Protein AF-A0A7G5Z7I2-F1 (afdb_monomer_lite)

pLDDT: mean 95.42, std 4.01, range [66.44, 98.88]

Structure (mmCIF, N/CA/C/O backbone):
data_AF-A0A7G5Z7I2-F1
#
_entry.id   AF-A0A7G5Z7I2-F1
#
loop_
_atom_site.group_PDB
_atom_site.id
_atom_site.type_symbol
_atom_site.label_atom_id
_atom_site.label_alt_id
_atom_site.label_comp_id
_atom_site.label_asym_id
_atom_site.label_entity_id
_atom_site.label_seq_id
_atom_site.pdbx_PDB_ins_code
_atom_site.Cartn_x
_atom_site.Cartn_y
_atom_site.Cartn_z
_atom_site.occupancy
_atom_site.B_iso_or_equiv
_atom_site.auth_seq_id
_atom_site.auth_comp_id
_atom_site.auth_asym_id
_atom_site.auth_atom_id
_atom_site.pdbx_PDB_model_num
ATOM 1 N N . MET A 1 1 ? 4.433 -14.466 -15.709 1.00 91.69 1 MET A N 1
ATOM 2 C CA . MET A 1 1 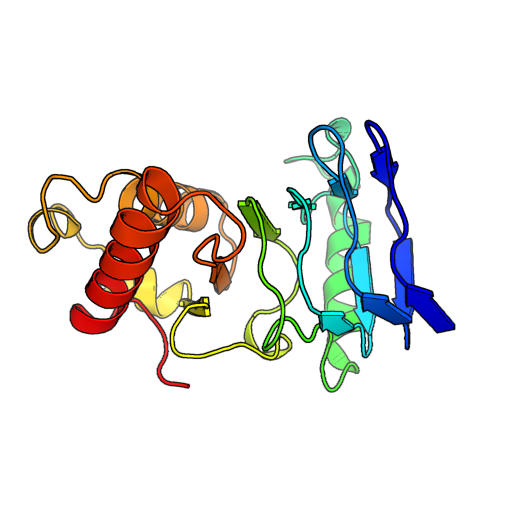? 5.288 -15.286 -14.808 1.00 91.69 1 MET A CA 1
ATOM 3 C C . MET A 1 1 ? 4.539 -15.546 -13.509 1.00 91.69 1 MET A C 1
ATOM 5 O O . MET A 1 1 ? 3.801 -14.667 -13.081 1.00 91.69 1 MET A O 1
ATOM 9 N N . GLU A 1 2 ? 4.712 -16.711 -12.884 1.00 96.25 2 GLU A N 1
ATOM 10 C CA . GLU A 1 2 ? 4.029 -17.058 -11.630 1.00 96.25 2 GLU A CA 1
ATOM 11 C C . GLU A 1 2 ? 5.022 -17.563 -10.577 1.00 96.25 2 GLU A C 1
ATOM 13 O O . GLU A 1 2 ? 5.891 -18.380 -10.879 1.00 96.25 2 GLU A O 1
ATOM 18 N N . LEU A 1 3 ? 4.899 -17.044 -9.355 1.00 96.38 3 LEU A N 1
ATOM 19 C CA . LEU A 1 3 ? 5.701 -17.393 -8.185 1.00 96.38 3 LEU A CA 1
ATOM 20 C C . LEU A 1 3 ? 4.755 -17.819 -7.057 1.00 96.38 3 LEU A C 1
ATOM 22 O O . LEU A 1 3 ? 3.866 -17.058 -6.676 1.00 96.38 3 LEU A O 1
ATOM 26 N N . VAL A 1 4 ? 4.938 -19.025 -6.521 1.00 97.44 4 VAL A N 1
ATOM 27 C CA . VAL A 1 4 ? 4.035 -19.615 -5.520 1.00 97.44 4 VAL A CA 1
ATOM 28 C C . VAL A 1 4 ? 4.846 -20.146 -4.348 1.00 97.44 4 VAL A C 1
ATOM 30 O O . VAL A 1 4 ? 5.872 -20.793 -4.548 1.00 97.44 4 VAL A O 1
ATOM 33 N N . ASP A 1 5 ? 4.390 -19.844 -3.131 1.00 97.38 5 ASP A N 1
ATOM 34 C CA . ASP A 1 5 ? 4.978 -20.307 -1.865 1.00 97.38 5 ASP A CA 1
ATOM 35 C C . ASP A 1 5 ? 6.477 -19.977 -1.722 1.00 97.38 5 ASP A C 1
ATOM 37 O O . ASP A 1 5 ? 7.237 -20.667 -1.035 1.00 97.38 5 ASP A O 1
ATOM 41 N N . CYS A 1 6 ? 6.914 -18.891 -2.364 1.00 95.31 6 CYS A N 1
ATOM 42 C CA . CYS A 1 6 ? 8.282 -18.404 -2.271 1.00 95.31 6 CYS A CA 1
ATOM 43 C C . CYS A 1 6 ? 8.555 -17.754 -0.908 1.00 95.31 6 CYS A C 1
ATOM 45 O O . CYS A 1 6 ? 7.657 -17.230 -0.244 1.00 95.31 6 CYS A O 1
ATOM 47 N N . ALA A 1 7 ? 9.828 -17.738 -0.519 1.00 94.44 7 ALA A N 1
ATOM 48 C CA . ALA A 1 7 ? 10.308 -17.030 0.658 1.00 94.44 7 ALA A CA 1
ATOM 49 C C . ALA A 1 7 ? 11.435 -16.070 0.276 1.00 94.44 7 ALA A C 1
ATOM 51 O O . ALA A 1 7 ? 12.275 -16.391 -0.564 1.00 94.44 7 ALA A O 1
ATOM 52 N N . ILE A 1 8 ? 11.451 -14.906 0.916 1.00 91.50 8 ILE A N 1
ATOM 53 C CA . ILE A 1 8 ? 12.495 -13.892 0.773 1.00 91.50 8 ILE A CA 1
ATOM 54 C C . ILE A 1 8 ? 12.971 -13.430 2.152 1.00 91.50 8 ILE A C 1
ATOM 56 O O . ILE A 1 8 ? 12.173 -13.239 3.075 1.00 91.50 8 ILE A O 1
ATOM 60 N N . ASN A 1 9 ? 14.281 -13.231 2.286 1.00 88.00 9 ASN A N 1
ATOM 61 C CA . ASN A 1 9 ? 14.934 -12.979 3.569 1.00 88.00 9 ASN A CA 1
ATOM 62 C C . ASN A 1 9 ? 15.685 -11.648 3.517 1.00 88.00 9 ASN A C 1
ATOM 64 O O . ASN A 1 9 ? 16.674 -11.529 2.798 1.00 88.00 9 ASN A O 1
ATOM 68 N N . GLY A 1 10 ? 15.205 -10.652 4.271 1.00 78.38 10 GLY A N 1
ATOM 69 C CA . GLY A 1 10 ? 15.857 -9.341 4.392 1.00 78.38 10 GLY A CA 1
ATOM 70 C C . GLY A 1 10 ? 16.057 -8.610 3.061 1.00 78.38 10 GLY A C 1
ATOM 71 O O . GLY A 1 10 ? 17.080 -7.960 2.871 1.00 78.38 10 GLY A O 1
ATOM 72 N N . CYS A 1 11 ? 15.125 -8.761 2.116 1.00 87.56 11 CYS A N 1
ATOM 73 C CA . CYS A 1 11 ? 15.309 -8.258 0.760 1.00 87.56 11 CYS A CA 1
ATOM 74 C C . CYS A 1 11 ? 14.791 -6.827 0.590 1.00 87.56 11 CYS A C 1
ATOM 76 O O . CYS A 1 11 ? 13.633 -6.512 0.871 1.00 87.56 11 CYS A O 1
ATOM 78 N N . ASN A 1 12 ? 15.635 -5.994 0.002 1.00 91.94 12 ASN A N 1
ATOM 79 C CA . ASN A 1 12 ? 15.266 -4.767 -0.677 1.00 91.94 12 ASN A CA 1
ATOM 80 C C . ASN A 1 12 ? 15.552 -4.917 -2.179 1.00 91.94 12 ASN A C 1
ATOM 82 O O . ASN A 1 12 ? 16.579 -5.470 -2.564 1.00 91.94 12 ASN A O 1
ATOM 86 N N . ALA A 1 13 ? 14.650 -4.436 -3.029 1.00 91.88 13 ALA A N 1
ATOM 87 C CA . ALA A 1 13 ? 14.802 -4.509 -4.480 1.00 91.88 13 ALA A CA 1
ATOM 88 C C . ALA A 1 13 ? 14.315 -3.225 -5.154 1.00 91.88 13 ALA A C 1
ATOM 90 O O . ALA A 1 13 ? 13.399 -2.573 -4.661 1.00 91.88 13 ALA A O 1
ATOM 91 N N . GLY A 1 14 ? 14.898 -2.898 -6.303 1.00 90.38 14 GLY A N 1
ATOM 92 C CA . GLY A 1 14 ? 14.482 -1.782 -7.149 1.00 90.38 14 GLY A CA 1
ATOM 93 C C . GLY A 1 14 ? 15.572 -0.721 -7.357 1.00 90.38 14 GLY A C 1
ATOM 94 O O . GLY A 1 14 ? 16.621 -0.807 -6.716 1.00 90.38 14 GLY A O 1
ATOM 95 N N . PRO A 1 15 ? 15.351 0.253 -8.263 1.00 94.19 15 PRO A N 1
ATOM 96 C CA . PRO A 1 15 ? 14.186 0.403 -9.149 1.00 94.19 15 PRO A CA 1
ATOM 97 C C . PRO A 1 15 ? 13.990 -0.790 -10.087 1.00 94.19 15 PRO A C 1
ATOM 99 O O . PRO A 1 15 ? 14.961 -1.371 -10.568 1.00 94.19 15 PRO A O 1
ATOM 102 N N . LEU A 1 16 ? 12.742 -1.209 -10.307 1.00 95.19 16 LEU A N 1
ATOM 103 C CA . LEU A 1 16 ? 12.428 -2.375 -11.141 1.00 95.19 16 LEU A CA 1
ATOM 104 C C . LEU A 1 16 ? 11.131 -2.182 -11.914 1.00 95.19 16 LEU A C 1
ATOM 106 O O . LEU A 1 16 ? 10.248 -1.447 -11.481 1.00 95.19 16 LEU A O 1
ATOM 110 N N . ILE A 1 17 ? 11.005 -2.905 -13.023 1.00 97.00 17 ILE A N 1
ATOM 111 C CA . ILE A 1 17 ? 9.754 -3.044 -13.766 1.00 97.00 17 ILE A CA 1
ATOM 112 C C . ILE A 1 17 ? 9.271 -4.481 -13.590 1.00 97.00 17 ILE A C 1
ATOM 114 O O . ILE A 1 17 ? 10.031 -5.422 -13.823 1.00 97.00 17 ILE A O 1
ATOM 118 N N . ALA A 1 18 ? 8.015 -4.654 -13.191 1.00 97.31 18 ALA A N 1
ATOM 119 C CA . ALA A 1 18 ? 7.357 -5.952 -13.148 1.00 97.31 18 ALA A CA 1
ATOM 120 C C . ALA A 1 18 ? 6.073 -5.884 -13.973 1.00 97.31 18 ALA A C 1
ATOM 122 O O . ALA A 1 18 ? 5.178 -5.102 -13.661 1.00 97.31 18 ALA A O 1
ATOM 123 N N . SER A 1 19 ? 5.996 -6.710 -15.017 1.00 97.94 19 SER A N 1
ATOM 124 C CA . SER A 1 19 ? 4.821 -6.812 -15.879 1.00 97.94 19 SER A CA 1
ATOM 125 C C . SER A 1 19 ? 4.321 -8.255 -15.924 1.00 97.94 19 SER A C 1
ATOM 127 O O . SER A 1 19 ? 5.121 -9.185 -16.056 1.00 97.94 19 SER A O 1
ATOM 129 N N . GLU A 1 20 ? 3.012 -8.445 -15.761 1.00 98.12 20 GLU A N 1
ATOM 130 C CA . GLU A 1 20 ? 2.332 -9.745 -15.881 1.00 98.12 20 GLU A CA 1
ATOM 131 C C . GLU A 1 20 ? 2.905 -10.821 -14.941 1.00 98.12 20 GLU A C 1
ATOM 133 O O . GLU A 1 20 ? 3.159 -11.980 -15.310 1.00 98.12 20 GLU A O 1
ATOM 138 N N . VAL A 1 21 ? 3.120 -10.419 -13.687 1.00 98.06 21 VAL A N 1
ATOM 139 C CA . VAL A 1 21 ? 3.634 -11.277 -12.615 1.00 98.06 21 VAL A CA 1
ATOM 140 C C . VAL A 1 21 ? 2.528 -11.587 -11.617 1.00 98.06 21 VAL A C 1
ATOM 142 O O . VAL A 1 21 ? 1.852 -10.688 -11.129 1.00 98.06 21 VAL A O 1
ATOM 145 N N . LYS A 1 22 ? 2.378 -12.864 -11.268 1.00 98.69 22 LYS A N 1
ATOM 146 C CA . LYS A 1 22 ? 1.507 -13.316 -10.181 1.00 98.69 22 LYS A CA 1
ATOM 147 C C . LYS A 1 22 ? 2.356 -13.879 -9.053 1.00 98.69 22 LYS A C 1
ATOM 149 O O . LYS A 1 22 ? 3.217 -14.721 -9.305 1.00 98.69 22 LYS A O 1
ATOM 154 N N . ILE A 1 23 ? 2.120 -13.418 -7.831 1.00 98.31 23 ILE A N 1
ATOM 155 C CA . ILE A 1 23 ? 2.826 -13.879 -6.638 1.00 98.31 23 ILE A CA 1
ATOM 156 C C . ILE A 1 23 ? 1.800 -14.317 -5.599 1.00 98.31 23 ILE A C 1
ATOM 158 O O . ILE A 1 23 ? 0.989 -13.513 -5.137 1.00 98.31 23 ILE A O 1
ATOM 162 N N . SER A 1 24 ? 1.870 -15.585 -5.203 1.00 98.62 24 SER A N 1
ATOM 163 C CA . SER A 1 24 ? 0.983 -16.169 -4.200 1.00 98.62 24 SER A CA 1
ATOM 164 C C . SER A 1 24 ? 1.754 -16.664 -2.983 1.00 98.62 24 SER A C 1
ATOM 166 O O . SER A 1 24 ? 2.798 -17.302 -3.122 1.00 98.62 24 SER A O 1
ATOM 168 N N . ASN A 1 25 ? 1.203 -16.410 -1.793 1.00 98.38 25 ASN A N 1
ATOM 169 C CA . ASN A 1 25 ? 1.709 -16.918 -0.510 1.00 98.38 25 ASN A CA 1
ATOM 170 C C . ASN A 1 25 ? 3.182 -16.562 -0.207 1.00 98.38 25 ASN A C 1
ATOM 172 O O . ASN A 1 25 ? 3.945 -17.382 0.312 1.00 98.38 25 ASN A O 1
ATOM 176 N N . LEU A 1 26 ? 3.602 -15.341 -0.553 1.00 97.56 26 LEU A N 1
ATOM 177 C CA . LEU A 1 26 ? 4.977 -14.881 -0.357 1.00 97.56 26 LEU A CA 1
ATOM 178 C C . LEU A 1 26 ? 5.314 -14.735 1.131 1.00 97.56 26 LEU A C 1
ATOM 180 O O . LEU A 1 26 ? 4.798 -13.849 1.819 1.00 97.56 26 LEU A O 1
ATOM 184 N N . LYS A 1 27 ? 6.259 -15.540 1.614 1.00 97.19 27 LYS A N 1
ATOM 185 C CA . LYS A 1 27 ? 6.803 -15.425 2.969 1.00 97.19 27 LYS A CA 1
ATOM 186 C C . LYS A 1 27 ? 7.926 -14.394 3.006 1.00 97.19 27 LYS A C 1
ATOM 188 O O . LYS A 1 27 ? 8.825 -14.407 2.170 1.00 97.19 27 LYS A O 1
ATOM 193 N N . THR A 1 28 ? 7.900 -13.544 4.025 1.00 95.31 28 THR A N 1
ATOM 194 C CA . THR A 1 28 ? 8.997 -12.626 4.350 1.00 95.31 28 THR A CA 1
ATOM 195 C C . THR A 1 28 ? 9.459 -12.911 5.767 1.00 95.31 28 THR A C 1
ATOM 197 O O . THR A 1 28 ? 8.609 -13.004 6.655 1.00 95.31 28 THR A O 1
ATOM 200 N N . ASP A 1 29 ? 10.765 -13.000 5.991 1.00 88.50 29 ASP A N 1
ATOM 201 C CA . ASP A 1 29 ? 11.295 -13.187 7.347 1.00 88.50 29 ASP A CA 1
ATOM 202 C C . ASP A 1 29 ? 11.070 -11.936 8.222 1.00 88.50 29 ASP A C 1
ATOM 204 O O . ASP A 1 29 ? 10.429 -12.005 9.270 1.00 88.50 29 ASP A O 1
ATOM 208 N N . ASP A 1 30 ? 11.455 -10.752 7.721 1.00 89.19 30 ASP A N 1
ATOM 209 C CA . ASP A 1 30 ? 11.107 -9.470 8.350 1.00 89.19 30 ASP A CA 1
ATOM 210 C C . ASP A 1 30 ? 10.244 -8.577 7.454 1.00 89.19 30 ASP A C 1
ATOM 212 O O . ASP A 1 30 ? 9.041 -8.461 7.697 1.00 89.19 30 ASP A O 1
ATOM 216 N N . LEU A 1 31 ? 10.842 -7.954 6.434 1.00 94.25 31 LEU A N 1
ATOM 217 C CA . LEU A 1 31 ? 10.199 -6.976 5.556 1.00 94.25 31 LEU A CA 1
ATOM 218 C C . LEU A 1 31 ? 10.793 -7.046 4.144 1.00 94.25 31 LEU A C 1
ATOM 220 O O . LEU A 1 31 ? 12.011 -7.005 3.983 1.00 94.25 31 LEU A O 1
ATOM 224 N N . LEU A 1 32 ? 9.931 -7.108 3.127 1.00 95.88 32 LEU A N 1
ATOM 225 C CA . LEU A 1 32 ? 10.296 -6.799 1.743 1.00 95.88 32 LEU A CA 1
ATOM 226 C C . LEU A 1 32 ? 10.165 -5.298 1.505 1.00 95.88 32 LEU A C 1
ATOM 228 O O . LEU A 1 32 ? 9.084 -4.751 1.715 1.00 95.88 32 LEU A O 1
ATOM 232 N N . ILE A 1 33 ? 11.213 -4.647 1.006 1.00 95.94 33 ILE A N 1
ATOM 233 C CA . ILE A 1 33 ? 11.136 -3.249 0.565 1.00 95.94 33 ILE A CA 1
ATOM 234 C C . ILE A 1 33 ? 11.332 -3.174 -0.948 1.00 95.94 33 ILE A C 1
ATOM 236 O O . ILE A 1 33 ? 12.380 -3.564 -1.457 1.00 95.94 33 ILE A O 1
ATOM 240 N N . LEU A 1 34 ? 10.349 -2.638 -1.667 1.00 96.69 34 LEU A N 1
ATOM 241 C CA . LEU A 1 34 ? 10.505 -2.266 -3.070 1.00 96.69 34 LEU A CA 1
ATOM 242 C C . LEU A 1 34 ? 10.749 -0.762 -3.186 1.00 96.69 34 LEU A C 1
ATOM 244 O O . LEU A 1 34 ? 9.965 0.034 -2.671 1.00 96.69 34 LEU A O 1
ATOM 248 N N . TRP A 1 35 ? 11.817 -0.381 -3.875 1.00 96.50 35 TRP A N 1
ATOM 249 C CA . TRP A 1 35 ? 12.179 1.003 -4.164 1.00 96.50 35 TRP A CA 1
ATOM 250 C C . TRP A 1 35 ? 11.773 1.355 -5.592 1.00 96.50 35 TRP A C 1
ATOM 252 O O . TRP A 1 35 ? 12.210 0.695 -6.530 1.00 96.50 35 TRP A O 1
ATOM 262 N N . SER A 1 36 ? 10.905 2.355 -5.751 1.00 96.50 36 SER A N 1
ATOM 263 C CA . SER A 1 36 ? 10.352 2.839 -7.023 1.00 96.50 36 SER A CA 1
ATOM 264 C C . SER A 1 36 ? 10.007 1.732 -8.036 1.00 96.50 36 SER A C 1
ATOM 266 O O . SER A 1 36 ? 10.541 1.743 -9.152 1.00 96.50 36 SER A O 1
ATOM 268 N N . PRO A 1 37 ? 9.151 0.750 -7.688 1.00 97.50 37 PRO A N 1
ATOM 269 C CA . PRO A 1 37 ? 8.720 -0.240 -8.660 1.00 97.50 37 PRO A CA 1
ATOM 270 C C . PRO A 1 37 ? 7.711 0.353 -9.654 1.00 97.50 37 PRO A C 1
ATOM 272 O O . PRO A 1 37 ? 6.815 1.120 -9.291 1.00 97.50 37 PRO A O 1
ATOM 275 N N . TYR A 1 38 ? 7.819 -0.077 -10.906 1.00 98.00 38 TYR A N 1
ATOM 276 C CA . TYR A 1 38 ? 6.879 0.214 -11.984 1.00 98.00 38 TYR A CA 1
ATOM 277 C C . TYR A 1 38 ? 6.107 -1.067 -12.305 1.00 98.00 38 TYR A C 1
ATOM 279 O O . TYR A 1 38 ? 6.687 -2.047 -12.782 1.00 98.00 38 TYR A O 1
ATOM 287 N N . LEU A 1 39 ? 4.819 -1.093 -11.958 1.00 98.50 39 LEU A N 1
ATOM 288 C CA . LEU A 1 39 ? 4.001 -2.307 -11.970 1.00 98.50 39 LEU A CA 1
ATOM 289 C C . LEU A 1 39 ? 2.964 -2.264 -13.093 1.00 98.50 39 LEU A C 1
ATOM 291 O O . LEU A 1 39 ? 2.233 -1.289 -13.227 1.00 98.50 39 LEU A O 1
ATOM 295 N N . ASP A 1 40 ? 2.865 -3.336 -13.868 1.00 98.62 40 ASP A N 1
ATOM 296 C CA . ASP A 1 40 ? 1.870 -3.488 -14.928 1.00 98.62 40 ASP A CA 1
ATOM 297 C C . ASP A 1 40 ? 1.231 -4.878 -14.840 1.00 98.62 40 ASP A C 1
ATOM 299 O O . ASP A 1 40 ? 1.904 -5.896 -14.988 1.00 98.62 40 ASP A O 1
ATOM 303 N N . ARG A 1 41 ? -0.072 -4.955 -14.565 1.00 98.69 41 ARG A N 1
ATOM 304 C CA . ARG A 1 41 ? -0.795 -6.230 -14.415 1.00 98.69 41 ARG A CA 1
ATOM 305 C C . ARG A 1 41 ? -0.164 -7.205 -13.396 1.00 98.69 41 ARG A C 1
ATOM 307 O O . ARG A 1 41 ? -0.096 -8.413 -13.643 1.00 98.69 41 ARG A O 1
ATOM 314 N N . VAL A 1 42 ? 0.310 -6.703 -12.252 1.00 98.75 42 VAL A N 1
ATOM 315 C CA . VAL A 1 42 ? 0.888 -7.530 -11.173 1.00 98.75 42 VAL A CA 1
ATOM 316 C C . VAL A 1 42 ? -0.189 -7.962 -10.182 1.00 98.75 42 VAL A C 1
ATOM 318 O O . VAL A 1 42 ? -0.992 -7.144 -9.756 1.00 98.75 42 VAL A O 1
ATOM 321 N N . VAL A 1 43 ? -0.195 -9.229 -9.768 1.00 98.88 43 VAL A N 1
ATOM 322 C CA . VAL A 1 43 ? -1.158 -9.765 -8.790 1.00 98.88 43 VAL A CA 1
ATOM 323 C C . VAL A 1 43 ? -0.424 -10.279 -7.560 1.00 98.88 43 VAL A C 1
ATOM 325 O O . VAL A 1 43 ? 0.490 -11.096 -7.684 1.00 98.88 43 VAL A O 1
ATOM 328 N N . LEU A 1 44 ? -0.857 -9.843 -6.378 1.00 98.75 44 LEU A N 1
ATOM 329 C CA . LEU A 1 44 ? -0.469 -10.417 -5.093 1.00 98.75 44 LEU A CA 1
ATOM 330 C C . LEU A 1 44 ? -1.695 -11.091 -4.469 1.00 98.75 44 LEU A C 1
ATOM 332 O O . LEU A 1 44 ? -2.748 -10.468 -4.338 1.00 98.75 44 LEU A O 1
ATOM 336 N N . SER A 1 45 ? -1.565 -12.353 -4.067 1.00 98.75 45 SER A N 1
ATOM 337 C CA . SER A 1 45 ? -2.693 -13.136 -3.544 1.00 98.75 45 SER A CA 1
ATOM 338 C C . SER A 1 45 ? -2.310 -14.074 -2.402 1.00 98.75 45 SER A C 1
ATOM 340 O O . SER A 1 45 ? -1.168 -14.521 -2.276 1.00 98.75 45 SER A O 1
ATOM 342 N N . GLY A 1 46 ? -3.289 -14.403 -1.557 1.00 98.62 46 GLY A N 1
ATOM 343 C CA . GLY A 1 46 ? -3.083 -15.307 -0.426 1.00 98.62 46 GLY A CA 1
ATOM 344 C C . GLY A 1 46 ? -2.325 -14.651 0.729 1.00 98.62 46 GLY A C 1
ATOM 345 O O . GLY A 1 46 ? -2.415 -13.442 0.940 1.00 98.62 46 GLY A O 1
ATOM 346 N N . GLU A 1 47 ? -1.610 -15.449 1.521 1.00 98.38 47 GLU A N 1
ATOM 347 C CA . GLU A 1 47 ? -0.905 -14.960 2.714 1.00 98.38 47 GLU A CA 1
ATOM 348 C C . GLU A 1 47 ? 0.428 -14.306 2.334 1.00 98.38 47 GLU A C 1
ATOM 350 O O . GLU A 1 47 ? 1.394 -14.989 2.001 1.00 98.38 47 GLU A O 1
ATOM 355 N N . ILE A 1 48 ? 0.500 -12.978 2.419 1.00 98.44 48 ILE A N 1
ATOM 356 C CA . ILE A 1 48 ? 1.709 -12.217 2.092 1.00 98.44 48 ILE A CA 1
ATOM 357 C C . ILE A 1 48 ? 2.371 -11.735 3.383 1.00 98.44 48 ILE A C 1
ATOM 359 O O . ILE A 1 48 ? 1.702 -11.275 4.312 1.00 98.44 48 ILE A O 1
ATOM 363 N N . GLY A 1 49 ? 3.696 -11.837 3.456 1.00 97.88 49 GLY A N 1
ATOM 364 C CA . GLY A 1 49 ? 4.510 -11.296 4.541 1.00 97.88 49 GLY A CA 1
ATOM 365 C C . GLY A 1 49 ? 4.424 -9.767 4.680 1.00 97.88 49 GLY A C 1
ATOM 366 O O . GLY A 1 49 ? 3.517 -9.119 4.155 1.00 97.88 49 GLY A O 1
ATOM 367 N N . LYS A 1 50 ? 5.339 -9.161 5.441 1.00 97.31 50 LYS A N 1
ATOM 368 C CA . LYS A 1 50 ? 5.393 -7.698 5.536 1.00 97.31 50 LYS A CA 1
ATOM 369 C C . LYS A 1 50 ? 6.037 -7.145 4.272 1.00 97.31 50 LYS A C 1
ATOM 371 O O . LYS A 1 50 ? 7.103 -7.607 3.865 1.00 97.31 50 LYS A O 1
ATOM 376 N N . MET A 1 51 ? 5.430 -6.123 3.689 1.00 97.31 51 MET A N 1
ATOM 377 C CA . MET A 1 51 ? 5.935 -5.500 2.472 1.00 97.31 51 MET A CA 1
ATOM 378 C C . MET A 1 51 ? 5.756 -3.983 2.524 1.00 97.31 51 MET A C 1
ATOM 380 O O . MET A 1 51 ? 4.737 -3.489 2.996 1.00 97.31 51 MET A O 1
ATOM 384 N N . LYS A 1 52 ? 6.755 -3.248 2.041 1.00 96.69 52 LYS A N 1
ATOM 385 C CA . LYS A 1 52 ? 6.722 -1.799 1.867 1.00 96.69 52 LYS A CA 1
ATOM 386 C C . LYS A 1 52 ? 7.099 -1.454 0.434 1.00 96.69 52 LYS A C 1
ATOM 388 O O . LYS A 1 52 ? 8.088 -1.970 -0.083 1.00 96.69 52 LYS A O 1
ATOM 393 N N . VAL A 1 53 ? 6.340 -0.566 -0.187 1.00 97.06 53 VAL A N 1
ATOM 394 C CA . VAL A 1 53 ? 6.639 -0.009 -1.504 1.00 97.06 53 VAL A CA 1
ATOM 395 C C . VAL A 1 53 ? 6.890 1.483 -1.348 1.00 97.06 53 VAL A C 1
ATOM 397 O O . VAL A 1 53 ? 5.997 2.230 -0.959 1.00 97.06 53 VAL A O 1
ATOM 400 N N . ASN A 1 54 ? 8.111 1.910 -1.647 1.00 95.69 54 ASN A N 1
ATOM 401 C CA . ASN A 1 54 ? 8.507 3.310 -1.620 1.00 95.69 54 ASN A CA 1
ATOM 402 C C . ASN A 1 54 ? 8.415 3.907 -3.025 1.00 95.69 54 ASN A C 1
ATOM 404 O O . ASN A 1 54 ? 8.831 3.280 -3.999 1.00 95.69 54 ASN A O 1
ATOM 408 N N . ALA A 1 55 ? 7.955 5.156 -3.116 1.00 94.19 55 ALA A N 1
ATOM 409 C CA . ALA A 1 55 ? 8.031 5.928 -4.352 1.00 94.19 55 ALA A CA 1
ATOM 410 C C . ALA A 1 55 ? 9.487 6.286 -4.696 1.00 94.19 55 ALA A C 1
ATOM 412 O O . ALA A 1 55 ? 9.869 6.331 -5.860 1.00 94.19 55 ALA A O 1
ATOM 413 N N . THR A 1 56 ? 10.332 6.513 -3.691 1.00 94.19 56 THR A N 1
ATOM 414 C CA . THR A 1 56 ? 11.734 6.859 -3.925 1.00 94.19 56 THR A CA 1
ATOM 415 C C . THR A 1 56 ? 12.518 5.701 -4.532 1.00 94.19 56 THR A C 1
ATOM 417 O O . THR A 1 56 ? 12.290 4.532 -4.214 1.00 94.19 56 THR A O 1
ATOM 420 N N . ALA A 1 57 ? 13.453 6.037 -5.418 1.00 94.38 57 ALA A N 1
ATOM 421 C CA . ALA A 1 57 ? 14.309 5.070 -6.099 1.00 94.38 57 ALA A CA 1
ATOM 422 C C . ALA A 1 57 ? 15.375 4.460 -5.182 1.00 94.38 57 ALA A C 1
ATOM 424 O O . ALA A 1 57 ? 15.788 3.326 -5.399 1.00 94.38 57 ALA A O 1
ATOM 425 N N . ASP A 1 58 ? 15.806 5.206 -4.165 1.00 91.25 58 ASP A N 1
ATOM 426 C CA . ASP A 1 58 ? 16.782 4.792 -3.161 1.00 91.25 58 ASP A CA 1
ATOM 427 C C . ASP A 1 58 ? 16.659 5.719 -1.927 1.00 91.25 58 ASP A C 1
ATOM 429 O O . ASP A 1 58 ? 16.230 6.871 -2.072 1.00 91.25 58 ASP A O 1
ATOM 433 N N . PRO A 1 59 ? 17.039 5.292 -0.704 1.00 88.94 59 PRO A N 1
ATOM 434 C CA . PRO A 1 59 ? 17.088 6.189 0.453 1.00 88.94 59 PRO A CA 1
ATOM 435 C C . PRO A 1 59 ? 17.851 7.499 0.203 1.00 88.94 59 PRO A C 1
ATOM 437 O O . PRO A 1 59 ? 17.457 8.550 0.703 1.00 88.94 59 PRO A O 1
ATOM 440 N N . SER A 1 60 ? 18.926 7.453 -0.587 1.00 89.44 60 SER A N 1
ATOM 441 C CA . SER A 1 60 ? 19.769 8.604 -0.903 1.00 89.44 60 SER A CA 1
ATOM 442 C C . SER A 1 60 ? 19.187 9.538 -1.962 1.00 89.44 60 SER A C 1
ATOM 444 O O . SER A 1 60 ? 19.770 10.598 -2.176 1.00 89.44 60 SER A O 1
ATOM 446 N N . THR A 1 61 ? 18.078 9.197 -2.630 1.00 88.38 61 THR A N 1
ATOM 447 C CA . THR A 1 61 ? 17.407 10.090 -3.599 1.00 88.38 61 THR A CA 1
ATOM 448 C C . THR A 1 61 ? 16.276 10.900 -2.973 1.00 88.38 61 THR A C 1
ATOM 450 O O . THR A 1 61 ? 15.827 11.880 -3.563 1.00 88.38 61 THR A O 1
ATOM 453 N N . HIS A 1 62 ? 15.833 10.546 -1.766 1.00 85.94 62 HIS A N 1
ATOM 454 C CA . HIS A 1 62 ? 14.712 11.206 -1.106 1.00 85.94 62 HIS A CA 1
ATOM 455 C C . HIS A 1 62 ? 14.928 12.723 -0.953 1.00 85.94 62 HIS A C 1
ATOM 457 O O . HIS A 1 62 ? 15.965 13.171 -0.462 1.00 85.94 62 HIS A O 1
ATOM 463 N N . GLY A 1 63 ? 13.939 13.511 -1.391 1.00 82.94 63 GLY A N 1
ATOM 464 C CA . GLY A 1 63 ? 13.945 14.971 -1.271 1.00 82.94 63 GLY A CA 1
ATOM 465 C C . GLY A 1 63 ? 15.025 15.684 -2.090 1.00 82.94 63 GLY A C 1
ATOM 466 O O . GLY A 1 63 ? 15.296 16.856 -1.833 1.00 82.94 63 GLY A O 1
ATOM 467 N N . ASN A 1 64 ? 15.666 15.007 -3.051 1.00 89.62 64 ASN A N 1
ATOM 468 C CA . ASN A 1 64 ? 16.728 15.607 -3.851 1.00 89.62 64 ASN A CA 1
ATOM 469 C C . ASN A 1 64 ? 16.493 15.490 -5.369 1.00 89.62 64 ASN A C 1
ATOM 471 O O . ASN A 1 64 ? 15.710 14.655 -5.825 1.00 89.62 64 ASN A O 1
ATOM 475 N N . PRO A 1 65 ? 17.205 16.293 -6.186 1.00 92.88 65 PRO A N 1
ATOM 476 C CA . PRO A 1 65 ? 16.993 16.330 -7.634 1.00 92.88 65 PRO A CA 1
ATOM 477 C C . PRO A 1 65 ? 17.252 15.008 -8.371 1.00 92.88 65 PRO A C 1
ATOM 479 O O . PRO A 1 65 ? 16.784 14.848 -9.494 1.00 92.88 65 PRO A O 1
ATOM 482 N N . LYS A 1 66 ? 17.977 14.049 -7.772 1.00 94.06 66 LYS A N 1
ATOM 483 C CA . LYS A 1 66 ? 18.230 12.733 -8.383 1.00 94.06 66 LYS A CA 1
ATOM 484 C C . LYS A 1 66 ? 16.984 11.850 -8.412 1.00 94.06 66 LYS A C 1
ATOM 486 O O . LYS A 1 66 ? 16.976 10.875 -9.153 1.00 94.06 66 LYS A O 1
ATOM 491 N N . GLN A 1 67 ? 15.950 12.176 -7.636 1.00 94.62 67 GLN A N 1
ATOM 492 C CA . GLN A 1 67 ? 14.668 11.477 -7.682 1.00 94.62 67 GLN A CA 1
ATOM 493 C C . GLN A 1 67 ? 13.855 11.832 -8.936 1.00 94.62 67 GLN A C 1
ATOM 495 O O . GLN A 1 67 ? 13.149 10.976 -9.464 1.00 94.62 67 GLN A O 1
ATOM 500 N N . LYS A 1 68 ? 14.010 13.056 -9.462 1.00 94.62 68 LYS A N 1
ATOM 501 C CA . LYS A 1 68 ? 13.180 13.583 -10.553 1.00 94.62 68 LYS A CA 1
ATOM 502 C C . LYS A 1 68 ? 13.091 12.671 -11.792 1.00 94.62 68 LYS A C 1
ATOM 504 O O . LYS A 1 68 ? 11.977 12.453 -12.253 1.00 94.62 68 LYS A O 1
ATOM 509 N N . PRO A 1 69 ? 14.185 12.079 -12.313 1.00 95.56 69 PRO A N 1
ATOM 510 C CA . PRO A 1 69 ? 14.088 11.180 -13.465 1.00 95.56 69 PRO A CA 1
ATOM 511 C C . PRO A 1 69 ? 13.186 9.958 -13.227 1.00 95.56 69 PRO A C 1
ATOM 513 O O . PRO A 1 69 ? 12.537 9.483 -14.156 1.00 95.56 69 PRO A O 1
ATOM 516 N N . PHE A 1 70 ? 13.127 9.451 -11.992 1.00 95.81 70 PHE A N 1
ATOM 517 C CA . PHE A 1 70 ? 12.287 8.305 -11.636 1.00 95.81 70 PHE A CA 1
ATOM 518 C C . PHE A 1 70 ? 10.815 8.683 -11.520 1.00 95.81 70 PHE A C 1
ATOM 520 O O . PHE A 1 70 ? 9.959 7.865 -11.863 1.00 95.81 70 PHE A O 1
ATOM 527 N N . ASP A 1 71 ? 10.530 9.900 -11.055 1.00 94.56 71 ASP A N 1
ATOM 528 C CA . ASP A 1 71 ? 9.175 10.446 -10.996 1.00 94.56 71 ASP A CA 1
ATOM 529 C C . ASP A 1 71 ? 8.654 10.759 -12.407 1.00 94.56 71 ASP A C 1
ATOM 531 O O . ASP A 1 71 ? 7.561 10.321 -12.756 1.00 94.56 71 ASP A O 1
ATOM 535 N N . ASP A 1 72 ? 9.472 11.386 -13.260 1.00 96.19 72 ASP A N 1
ATOM 536 C CA . ASP A 1 72 ? 9.121 11.659 -14.662 1.00 96.19 72 ASP A CA 1
ATOM 537 C C . ASP A 1 72 ? 8.820 10.348 -15.415 1.00 96.19 72 ASP A C 1
ATOM 539 O O . ASP A 1 72 ? 7.822 10.232 -16.132 1.00 96.19 72 ASP A O 1
ATOM 543 N N . TYR A 1 73 ? 9.643 9.313 -15.204 1.00 97.31 73 TYR A N 1
ATOM 544 C CA . TYR A 1 73 ? 9.391 7.993 -15.784 1.00 97.31 73 TYR A CA 1
ATOM 545 C C . TYR A 1 73 ? 8.142 7.323 -15.193 1.00 97.31 73 TYR A C 1
ATOM 547 O O . TYR A 1 73 ? 7.413 6.655 -15.922 1.00 97.31 73 TYR A O 1
ATOM 555 N N . ARG A 1 74 ? 7.850 7.513 -13.898 1.00 97.25 74 ARG A N 1
ATOM 556 C CA . ARG A 1 74 ? 6.635 6.989 -13.249 1.00 97.25 74 ARG A CA 1
ATOM 557 C C . ARG A 1 74 ? 5.375 7.535 -13.909 1.00 97.25 74 ARG A C 1
ATOM 559 O O . ARG A 1 74 ? 4.468 6.761 -14.214 1.00 97.25 74 ARG A O 1
ATOM 566 N N . GLU A 1 75 ? 5.326 8.846 -14.124 1.00 96.38 75 GLU A N 1
ATOM 567 C CA . GLU A 1 75 ? 4.202 9.513 -14.784 1.00 96.38 75 GLU A CA 1
ATOM 568 C C . GLU A 1 75 ? 4.014 8.986 -16.207 1.00 96.38 75 GLU A C 1
ATOM 570 O O . GLU A 1 75 ? 2.909 8.589 -16.585 1.00 96.38 75 GLU A O 1
ATOM 575 N N . GLN A 1 76 ? 5.105 8.899 -16.973 1.00 97.88 76 GLN A N 1
ATOM 576 C CA . GLN A 1 76 ? 5.068 8.363 -18.329 1.00 97.88 76 GLN A CA 1
ATOM 577 C C . GLN A 1 76 ? 4.598 6.903 -18.349 1.00 97.88 76 GLN A C 1
ATOM 579 O O . GLN A 1 76 ? 3.717 6.553 -19.134 1.00 97.88 76 GLN A O 1
ATOM 584 N N . PHE A 1 77 ? 5.150 6.056 -17.482 1.00 98.31 77 PHE A N 1
ATOM 585 C CA . PHE A 1 77 ? 4.824 4.636 -17.408 1.00 98.31 77 PHE A CA 1
ATOM 586 C C . PHE A 1 77 ? 3.329 4.430 -17.125 1.00 98.31 77 PHE A C 1
ATOM 588 O O . PHE A 1 77 ? 2.621 3.815 -17.925 1.00 98.31 77 PHE A O 1
ATOM 595 N N . TYR A 1 78 ? 2.808 5.034 -16.052 1.00 98.25 78 TYR A N 1
ATOM 596 C CA . TYR A 1 78 ? 1.409 4.866 -15.646 1.00 98.25 78 TYR A CA 1
ATOM 597 C C . TYR A 1 78 ? 0.391 5.621 -16.517 1.00 98.25 78 TYR A C 1
ATOM 599 O O . TYR A 1 78 ? -0.814 5.433 -16.336 1.00 98.25 78 TYR A O 1
ATOM 607 N N . SER A 1 79 ? 0.832 6.434 -17.483 1.00 97.31 79 SER A N 1
ATOM 608 C CA . SER A 1 79 ? -0.067 7.060 -18.467 1.00 97.31 79 SER A CA 1
ATOM 609 C C . SER A 1 79 ? -0.705 6.051 -19.432 1.00 97.31 79 SER A C 1
ATOM 611 O O . SER A 1 79 ? -1.781 6.312 -19.965 1.00 97.31 79 SER A O 1
ATOM 613 N N . SER A 1 80 ? -0.061 4.895 -19.631 1.00 95.44 80 SER A N 1
ATOM 614 C CA . SER A 1 80 ? -0.492 3.851 -20.575 1.00 95.44 80 SER A CA 1
ATOM 615 C C . SER A 1 80 ? -0.918 2.536 -19.911 1.00 95.44 80 SER A C 1
ATOM 617 O O . SER A 1 80 ? -1.457 1.656 -20.578 1.00 95.44 80 SER A O 1
ATOM 619 N N . VAL A 1 81 ? -0.700 2.400 -18.600 1.00 98.00 81 VAL A N 1
ATOM 620 C CA . VAL A 1 81 ? -1.055 1.201 -17.830 1.00 98.00 81 VAL A CA 1
ATOM 621 C C . VAL A 1 81 ? -2.551 1.201 -17.517 1.00 98.00 81 VAL A C 1
ATOM 623 O O . VAL A 1 81 ? -3.063 2.133 -16.898 1.00 98.00 81 VAL A O 1
ATOM 626 N N . GLU A 1 82 ? -3.242 0.129 -17.909 1.00 97.44 82 GLU A N 1
ATOM 627 C CA . GLU A 1 82 ? -4.675 -0.059 -17.642 1.00 97.44 82 GLU A CA 1
ATOM 628 C C . GLU A 1 82 ? -4.951 -0.295 -16.148 1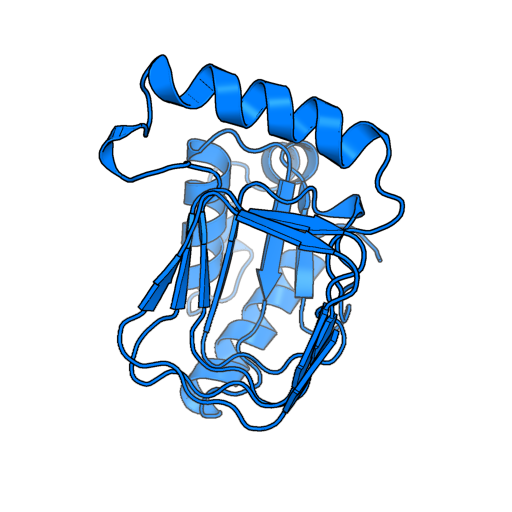.00 97.44 82 GLU A C 1
ATOM 630 O O . GLU A 1 82 ? -5.814 0.347 -15.554 1.00 97.44 82 GLU A O 1
ATOM 635 N N . TRP A 1 83 ? -4.192 -1.200 -15.527 1.00 98.38 83 TRP A N 1
ATOM 636 C CA . TRP A 1 83 ? -4.154 -1.421 -14.083 1.00 98.38 83 TRP A CA 1
ATOM 637 C C . TRP A 1 83 ? -2.780 -1.980 -13.694 1.00 98.38 83 TRP A C 1
ATOM 639 O O . TRP A 1 83 ? -2.180 -2.777 -14.418 1.00 98.38 83 TRP A O 1
ATOM 649 N N . ALA A 1 84 ? -2.262 -1.530 -12.557 1.00 98.56 84 ALA A N 1
ATOM 650 C CA . ALA A 1 84 ? -0.876 -1.747 -12.159 1.00 98.56 84 ALA A CA 1
ATOM 651 C C . ALA A 1 84 ? -0.729 -2.950 -11.227 1.00 98.56 84 ALA A C 1
ATOM 653 O O . ALA A 1 84 ? 0.136 -3.807 -11.418 1.00 98.56 84 ALA A O 1
ATOM 654 N N . LEU A 1 85 ? -1.585 -3.000 -10.207 1.00 98.81 85 LEU A N 1
ATOM 655 C CA . LEU A 1 85 ? -1.464 -3.9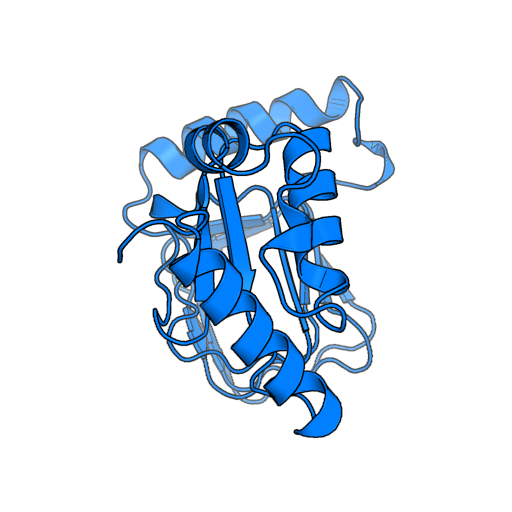28 -9.096 1.00 98.81 85 LEU A CA 1
ATOM 656 C C . LEU A 1 85 ? -2.845 -4.415 -8.660 1.00 98.81 85 LEU A C 1
ATOM 658 O O . LEU A 1 85 ? -3.758 -3.623 -8.457 1.00 98.81 85 LEU A O 1
ATOM 662 N N . ASP A 1 86 ? -2.986 -5.716 -8.471 1.00 98.81 86 ASP A N 1
ATOM 663 C CA . ASP A 1 86 ? -4.150 -6.333 -7.856 1.00 98.81 86 ASP A CA 1
ATOM 664 C C . ASP A 1 86 ? -3.749 -6.936 -6.513 1.00 98.81 86 ASP A C 1
ATOM 666 O O . ASP A 1 86 ? -2.930 -7.855 -6.445 1.00 98.81 86 ASP A O 1
ATOM 670 N N . ILE A 1 87 ? -4.315 -6.378 -5.445 1.00 98.75 87 ILE A N 1
ATOM 671 C CA . ILE A 1 87 ? -4.161 -6.855 -4.067 1.00 98.75 87 ILE A CA 1
ATOM 672 C C . ILE A 1 87 ? -5.499 -7.291 -3.469 1.00 98.75 87 ILE A C 1
ATOM 674 O O . ILE A 1 87 ? -5.568 -7.577 -2.275 1.00 98.75 87 ILE A O 1
ATOM 678 N N . SER A 1 88 ? -6.558 -7.393 -4.275 1.00 98.44 88 SER A N 1
ATOM 679 C CA . SER A 1 88 ? -7.925 -7.658 -3.804 1.00 98.44 88 SER A CA 1
ATOM 680 C C . SER A 1 88 ? -8.075 -8.973 -3.033 1.00 98.44 88 SER A C 1
ATOM 682 O O . SER A 1 88 ? -8.973 -9.122 -2.216 1.00 98.44 88 SER A O 1
ATOM 684 N N . THR A 1 89 ? -7.169 -9.930 -3.232 1.00 98.56 89 THR A N 1
ATOM 685 C CA . THR A 1 89 ? -7.171 -11.217 -2.515 1.00 98.56 89 THR A CA 1
ATOM 686 C C . THR A 1 89 ? -5.946 -11.409 -1.616 1.00 98.56 89 THR A C 1
ATOM 688 O O . THR A 1 89 ? -5.724 -12.497 -1.075 1.00 98.56 89 THR A O 1
ATOM 691 N N . ALA A 1 90 ? -5.134 -10.363 -1.437 1.00 98.62 90 ALA A N 1
ATOM 692 C CA . ALA A 1 90 ? -3.936 -10.399 -0.612 1.00 98.62 90 ALA A CA 1
ATOM 693 C C . ALA A 1 90 ? -4.264 -10.228 0.877 1.00 98.62 90 ALA A C 1
ATOM 695 O O . ALA A 1 90 ? -4.990 -9.325 1.296 1.00 98.62 90 ALA A O 1
ATOM 696 N N . ARG A 1 91 ? -3.649 -11.068 1.708 1.00 98.56 91 ARG A N 1
ATOM 697 C CA . ARG A 1 91 ? -3.750 -11.046 3.169 1.00 98.56 91 ARG A CA 1
ATOM 698 C C . ARG A 1 91 ? -2.378 -10.755 3.763 1.00 98.56 91 ARG A C 1
ATOM 700 O O . ARG A 1 91 ? -1.631 -11.663 4.121 1.00 98.56 91 ARG A O 1
ATOM 707 N N . PHE A 1 92 ? -2.034 -9.473 3.858 1.00 98.56 92 PHE A N 1
ATOM 708 C CA . PHE A 1 92 ? -0.716 -9.035 4.324 1.00 98.56 92 PHE A CA 1
ATOM 709 C C . PHE A 1 92 ? -0.531 -9.179 5.844 1.00 98.56 92 PHE A C 1
ATOM 711 O O . PHE A 1 92 ? -1.460 -8.941 6.621 1.00 98.56 92 PHE A O 1
ATOM 718 N N . LYS A 1 93 ? 0.695 -9.473 6.301 1.00 97.81 93 LYS A N 1
ATOM 719 C CA . LYS A 1 93 ? 1.095 -9.305 7.720 1.00 97.81 93 LYS A CA 1
ATOM 720 C C . LYS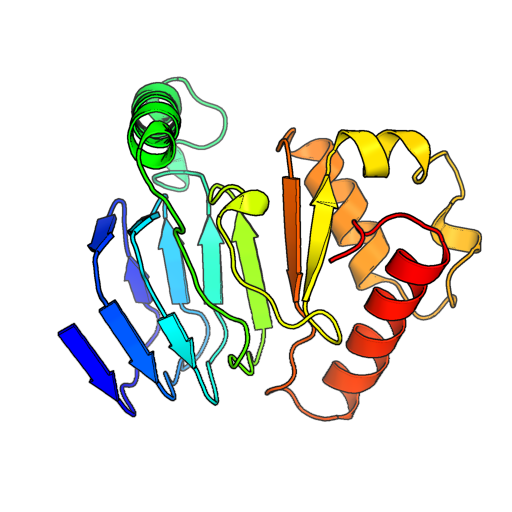 A 1 93 ? 1.296 -7.825 8.090 1.00 97.81 93 LYS A C 1
ATOM 722 O O . LYS A 1 93 ? 1.083 -7.433 9.245 1.00 97.81 93 LYS A O 1
ATOM 727 N N . ALA A 1 94 ? 1.729 -7.018 7.124 1.00 97.25 94 ALA A N 1
ATOM 728 C CA . ALA A 1 94 ? 1.771 -5.555 7.132 1.00 97.25 94 ALA A CA 1
ATOM 729 C C . ALA A 1 94 ? 2.009 -5.067 5.694 1.00 97.25 94 ALA A C 1
ATOM 731 O O . ALA A 1 94 ? 2.755 -5.718 4.963 1.00 97.25 94 ALA A O 1
ATOM 732 N N . PHE A 1 95 ? 1.406 -3.948 5.302 1.00 98.00 95 PHE A N 1
ATOM 733 C CA . PHE A 1 95 ? 1.582 -3.390 3.965 1.00 98.00 95 PHE A CA 1
ATOM 734 C C . PHE A 1 95 ? 1.534 -1.866 3.995 1.00 98.00 95 PHE A C 1
ATOM 736 O O . PHE A 1 95 ? 0.697 -1.295 4.692 1.00 98.00 95 PHE A O 1
ATOM 743 N N . ASP A 1 96 ? 2.437 -1.237 3.252 1.00 96.44 96 ASP A N 1
ATOM 744 C CA . ASP A 1 96 ? 2.475 0.204 3.002 1.00 96.44 96 ASP A CA 1
ATOM 745 C C . ASP A 1 96 ? 2.919 0.429 1.555 1.00 96.44 96 ASP A C 1
ATOM 747 O O . ASP A 1 96 ? 3.829 -0.256 1.076 1.00 96.44 96 ASP A O 1
ATOM 751 N N . ILE A 1 97 ? 2.264 1.350 0.849 1.00 96.81 97 ILE A N 1
ATOM 752 C CA . ILE A 1 97 ? 2.519 1.592 -0.571 1.00 96.81 97 ILE A CA 1
ATOM 753 C C . ILE A 1 97 ? 2.467 3.073 -0.926 1.00 96.81 97 ILE A C 1
ATOM 755 O O . ILE A 1 97 ? 1.540 3.799 -0.567 1.00 96.81 97 ILE A O 1
ATOM 759 N N . ARG A 1 98 ? 3.482 3.489 -1.685 1.00 94.56 98 ARG A N 1
ATOM 760 C CA . ARG A 1 98 ? 3.672 4.830 -2.235 1.00 94.56 98 ARG A CA 1
ATOM 761 C C . ARG A 1 98 ? 4.104 4.730 -3.694 1.00 94.56 98 ARG A C 1
ATOM 763 O O . ARG A 1 98 ? 4.791 3.784 -4.076 1.00 94.56 98 ARG A O 1
ATOM 770 N N . GLY A 1 99 ? 3.731 5.714 -4.509 1.00 93.75 99 GLY A N 1
ATOM 771 C CA . GLY A 1 99 ? 4.203 5.825 -5.896 1.00 93.75 99 GLY A CA 1
ATOM 772 C C . GLY A 1 99 ? 3.540 4.887 -6.912 1.00 93.75 99 GLY A C 1
ATOM 773 O O . GLY A 1 99 ? 3.953 4.869 -8.067 1.00 93.75 99 GLY A O 1
ATOM 774 N N . VAL A 1 100 ? 2.507 4.134 -6.533 1.00 97.38 100 VAL A N 1
ATOM 775 C CA . VAL A 1 100 ? 1.612 3.462 -7.488 1.00 97.38 100 VAL A CA 1
ATOM 776 C C . VAL A 1 100 ? 0.266 4.184 -7.419 1.00 97.38 100 VAL A C 1
ATOM 778 O O . VAL A 1 100 ? -0.314 4.192 -6.334 1.00 97.38 100 VAL A O 1
ATOM 781 N N . PRO A 1 101 ? -0.232 4.790 -8.516 1.00 97.56 101 PRO A N 1
ATOM 782 C CA . PRO A 1 101 ? -1.493 5.525 -8.488 1.00 97.56 101 PRO A CA 1
ATOM 783 C C . PRO A 1 101 ? -2.637 4.645 -7.987 1.00 97.56 101 PRO A C 1
ATOM 785 O O . PRO A 1 101 ? -2.909 3.594 -8.573 1.00 97.56 101 PRO A O 1
ATOM 788 N N . GLY A 1 102 ? -3.334 5.075 -6.938 1.00 97.06 102 GLY A N 1
ATOM 789 C CA . GLY A 1 102 ? -4.365 4.284 -6.269 1.00 97.06 102 GLY A CA 1
ATOM 790 C C . GLY A 1 102 ? -5.509 3.857 -7.193 1.00 97.06 102 GLY A C 1
ATOM 791 O O . GLY A 1 102 ? -6.017 2.744 -7.066 1.00 97.06 102 GLY A O 1
ATOM 792 N N . ARG A 1 103 ? -5.844 4.680 -8.199 1.00 96.56 103 ARG A N 1
ATOM 793 C CA . ARG A 1 103 ? -6.825 4.347 -9.256 1.00 96.56 103 ARG A CA 1
ATOM 794 C C . ARG A 1 103 ? -6.439 3.137 -10.121 1.00 96.56 103 ARG A C 1
ATOM 796 O O . ARG A 1 103 ? -7.296 2.569 -10.785 1.00 96.56 103 ARG A O 1
ATOM 803 N N . LEU A 1 104 ? -5.153 2.779 -10.158 1.00 98.44 104 LEU A N 1
ATOM 804 C CA . LEU A 1 104 ? -4.621 1.629 -10.896 1.00 98.44 104 LEU A CA 1
ATOM 805 C C . LEU A 1 104 ? -4.465 0.390 -10.002 1.00 98.44 104 LEU A C 1
ATOM 807 O O . LEU A 1 104 ? -3.967 -0.637 -10.472 1.00 98.44 104 LEU A O 1
ATOM 811 N N . ILE A 1 105 ? -4.862 0.478 -8.729 1.00 98.50 105 ILE A N 1
ATOM 812 C CA . ILE A 1 105 ? -4.791 -0.620 -7.769 1.00 98.50 105 ILE A CA 1
ATOM 813 C C . ILE A 1 105 ? -6.184 -1.222 -7.592 1.00 98.50 105 ILE A C 1
ATOM 815 O O . ILE A 1 105 ? -7.117 -0.550 -7.147 1.00 98.50 105 ILE A O 1
ATOM 819 N N . ARG A 1 106 ? -6.318 -2.515 -7.894 1.00 98.44 106 ARG A N 1
ATOM 820 C CA . ARG A 1 106 ? -7.521 -3.295 -7.583 1.00 98.44 106 ARG A CA 1
ATOM 821 C C . ARG A 1 106 ? -7.472 -3.735 -6.128 1.00 98.44 106 ARG A C 1
ATOM 823 O O . ARG A 1 106 ? -6.452 -4.250 -5.664 1.00 98.44 106 ARG A O 1
ATOM 830 N N . ARG A 1 107 ? -8.570 -3.497 -5.418 1.00 97.81 107 ARG A N 1
ATOM 831 C CA . ARG A 1 107 ? -8.637 -3.530 -3.956 1.00 97.81 107 ARG A CA 1
ATOM 832 C C . ARG A 1 107 ? -9.828 -4.347 -3.484 1.00 97.81 107 ARG A C 1
ATOM 834 O O . ARG A 1 107 ? -10.842 -4.420 -4.171 1.00 97.81 107 ARG A O 1
ATOM 841 N N . ASP A 1 108 ? -9.696 -4.932 -2.302 1.00 97.19 108 ASP A N 1
ATOM 842 C CA . ASP A 1 108 ? -10.844 -5.415 -1.539 1.00 97.19 108 ASP A CA 1
ATOM 843 C C . ASP A 1 108 ? -11.473 -4.236 -0.787 1.00 97.19 108 ASP A C 1
ATOM 845 O O . ASP A 1 108 ? -10.827 -3.690 0.114 1.00 97.19 108 ASP A O 1
ATOM 849 N N . PRO A 1 109 ? -12.716 -3.842 -1.101 1.00 92.50 109 PRO A N 1
ATOM 850 C CA . PRO A 1 109 ? -13.341 -2.709 -0.442 1.00 92.50 109 PRO A CA 1
ATOM 851 C C . PRO A 1 109 ? -13.476 -2.933 1.069 1.00 92.50 109 PRO A C 1
ATOM 853 O O . PRO A 1 109 ? -13.435 -1.976 1.835 1.00 92.50 109 PRO A O 1
ATOM 856 N N . GLU A 1 110 ? -13.595 -4.154 1.583 1.00 93.31 110 GLU A N 1
ATOM 857 C CA . GLU A 1 110 ? -13.780 -4.328 3.029 1.00 93.31 110 GLU A CA 1
ATOM 858 C C . GLU A 1 110 ? -12.525 -3.984 3.841 1.00 93.31 110 GLU A C 1
ATOM 860 O O . GLU A 1 110 ? -12.637 -3.405 4.927 1.00 93.31 110 GLU A O 1
ATOM 865 N N . SER A 1 111 ? -11.339 -4.296 3.316 1.00 96.00 111 SER A N 1
ATOM 866 C CA . SER A 1 111 ? -10.072 -4.197 4.048 1.00 96.00 111 SER A CA 1
ATOM 867 C C . SER A 1 111 ? -9.031 -3.253 3.444 1.00 96.00 111 SER A C 1
ATOM 869 O O . SER A 1 111 ? -7.973 -3.071 4.054 1.00 96.00 111 SER A O 1
ATOM 871 N N . GLN A 1 112 ? -9.297 -2.648 2.281 1.00 97.62 112 GLN A N 1
ATOM 872 C CA . GLN A 1 112 ? -8.317 -1.873 1.512 1.00 97.62 112 GLN A CA 1
ATOM 873 C C . GLN A 1 112 ? -8.939 -0.580 0.968 1.00 97.62 112 GLN A C 1
ATOM 875 O O . GLN A 1 112 ? -9.669 -0.570 -0.024 1.00 97.62 112 GLN A O 1
ATOM 880 N N . VAL A 1 113 ? -8.626 0.545 1.608 1.00 97.25 113 VAL A N 1
ATOM 881 C CA . VAL A 1 113 ? -9.240 1.846 1.309 1.00 97.25 113 VAL A CA 1
ATOM 882 C C . VAL A 1 113 ? -8.295 2.740 0.519 1.00 97.25 113 VAL A C 1
ATOM 884 O O . VAL A 1 113 ? -7.127 2.882 0.876 1.00 97.25 113 VAL A O 1
ATOM 887 N N . LEU A 1 114 ? -8.811 3.366 -0.536 1.00 97.69 114 LEU A N 1
ATOM 888 C CA . LEU A 1 114 ? -8.146 4.459 -1.237 1.00 97.69 114 LEU A CA 1
ATOM 889 C C . LEU A 1 114 ? -8.470 5.772 -0.534 1.00 97.69 114 LEU A C 1
ATOM 891 O O . LEU A 1 114 ? -9.631 6.051 -0.240 1.00 97.69 114 LEU A O 1
ATOM 895 N N . ILE A 1 115 ? -7.446 6.579 -0.291 1.00 97.06 115 ILE A N 1
ATOM 896 C CA . ILE A 1 115 ? -7.581 7.942 0.209 1.00 97.06 115 ILE A CA 1
ATOM 897 C C . ILE A 1 115 ? -6.893 8.860 -0.790 1.00 97.06 115 ILE A C 1
ATOM 899 O O . ILE A 1 115 ? -5.700 8.714 -1.057 1.00 97.06 115 ILE A O 1
ATOM 903 N N . THR A 1 116 ? -7.645 9.812 -1.334 1.00 97.56 116 THR A N 1
ATOM 904 C CA . THR A 1 116 ? -7.087 10.881 -2.160 1.00 97.56 116 THR A CA 1
ATOM 905 C C . THR A 1 116 ? -6.684 12.059 -1.285 1.00 97.56 116 THR A C 1
ATOM 907 O O . THR A 1 116 ? -7.248 12.304 -0.213 1.00 97.56 116 THR A O 1
ATOM 910 N N . ARG A 1 117 ? -5.700 12.828 -1.746 1.00 96.75 117 ARG A N 1
ATOM 911 C CA . ARG A 1 117 ? -5.239 14.030 -1.051 1.00 96.75 117 ARG A CA 1
ATOM 912 C C . ARG A 1 117 ? -6.352 15.056 -0.953 1.00 96.75 117 ARG A C 1
ATOM 914 O O . ARG A 1 117 ? -6.524 15.671 0.092 1.00 96.75 117 ARG A O 1
ATOM 921 N N . GLU A 1 118 ? -7.109 15.222 -2.032 1.00 96.00 118 GLU A N 1
ATOM 922 C CA . GLU A 1 118 ? -8.257 16.122 -2.077 1.00 96.00 118 GLU A CA 1
ATOM 923 C C . GLU A 1 118 ? -9.255 15.785 -0.965 1.00 96.00 118 GLU A C 1
ATOM 925 O O . GLU A 1 118 ? -9.599 16.649 -0.155 1.00 96.00 118 GLU A O 1
ATOM 930 N N . ARG A 1 119 ? -9.651 14.513 -0.862 1.00 95.50 119 ARG A N 1
ATOM 931 C CA . ARG A 1 119 ? -10.577 14.051 0.170 1.00 95.50 119 ARG A CA 1
ATOM 932 C C . ARG A 1 119 ? -10.008 14.209 1.573 1.00 95.50 119 ARG A C 1
ATOM 934 O O . ARG A 1 119 ? -10.706 14.680 2.472 1.00 95.50 119 ARG A O 1
ATOM 941 N N . ALA A 1 120 ? -8.737 13.860 1.756 1.00 96.38 120 ALA A N 1
ATOM 942 C CA . ALA A 1 120 ? -8.051 14.022 3.028 1.00 96.38 120 ALA A CA 1
ATOM 943 C C . ALA A 1 120 ? -8.033 15.488 3.476 1.00 96.38 120 ALA A C 1
ATOM 945 O O . ALA A 1 120 ? -8.415 15.771 4.604 1.00 96.38 120 ALA A O 1
ATOM 946 N N . LEU A 1 121 ? -7.707 16.436 2.595 1.00 95.50 121 LEU A N 1
ATOM 947 C CA . LEU A 1 121 ? -7.711 17.867 2.921 1.00 95.50 121 LEU A CA 1
ATOM 948 C C . LEU A 1 121 ? -9.108 18.408 3.266 1.00 95.50 121 LEU A C 1
ATOM 950 O O . LEU A 1 121 ? -9.222 19.330 4.071 1.00 95.50 121 LEU A O 1
ATOM 954 N N . GLN A 1 122 ? -10.168 17.842 2.685 1.00 95.00 122 GLN A N 1
ATOM 955 C CA . GLN A 1 122 ? -11.547 18.233 2.991 1.00 95.00 122 GLN A CA 1
ATOM 956 C C . GLN A 1 122 ? -12.023 17.714 4.356 1.00 95.00 122 GLN A C 1
ATOM 958 O O . GLN A 1 122 ? -12.767 18.405 5.052 1.00 95.00 122 GLN A O 1
ATOM 963 N N . VAL A 1 123 ? -11.637 16.492 4.734 1.00 94.69 123 VAL A N 1
ATOM 964 C CA . VAL A 1 123 ? -12.189 15.803 5.915 1.00 94.69 123 VAL A CA 1
ATOM 965 C C . VAL A 1 123 ? -11.263 15.877 7.132 1.00 94.69 123 VAL A C 1
ATOM 967 O O . VAL A 1 123 ? -11.753 16.018 8.258 1.00 94.69 123 VAL A O 1
ATOM 970 N N . ALA A 1 124 ? -9.945 15.810 6.927 1.00 94.00 124 ALA A N 1
ATOM 971 C CA . ALA A 1 124 ? -8.915 15.815 7.968 1.00 94.00 124 ALA A CA 1
ATOM 972 C C . ALA A 1 124 ? -8.572 17.237 8.459 1.00 94.00 124 ALA A C 1
ATOM 974 O O . ALA A 1 124 ? -7.414 17.637 8.554 1.00 94.00 124 ALA A O 1
ATOM 975 N N . THR A 1 125 ? -9.595 18.033 8.766 1.00 92.81 125 THR A N 1
ATOM 976 C CA . THR A 1 125 ? -9.444 19.354 9.397 1.00 92.81 125 THR A CA 1
ATOM 977 C C . THR A 1 125 ? -8.995 19.218 10.860 1.00 92.81 125 THR A C 1
ATOM 979 O O . THR A 1 125 ? -9.259 18.176 11.455 1.00 92.81 125 THR A O 1
ATOM 982 N N . PRO A 1 126 ? -8.407 20.246 11.504 1.00 93.94 126 PRO A N 1
ATOM 983 C CA . PRO A 1 126 ? -7.933 20.141 12.890 1.00 93.94 126 PRO A CA 1
ATOM 984 C C . PRO A 1 126 ? -8.956 19.506 13.852 1.00 93.94 126 PRO A C 1
ATOM 986 O O . PRO A 1 126 ? -10.102 19.954 13.925 1.00 93.94 126 PRO A O 1
ATOM 989 N N . GLY A 1 127 ? -8.548 18.457 14.577 1.00 92.75 127 GLY A N 1
ATOM 990 C CA . GLY A 1 127 ? -9.395 17.719 15.523 1.00 92.75 127 GLY A CA 1
ATOM 991 C C . GLY A 1 127 ? -10.275 16.624 14.905 1.00 92.75 127 GLY A C 1
ATOM 992 O O . GLY A 1 127 ? -11.101 16.039 15.610 1.00 92.75 127 GLY A O 1
ATOM 993 N N . TRP A 1 128 ? -10.148 16.333 13.606 1.00 94.94 128 TRP A N 1
ATOM 994 C CA . TRP A 1 128 ? -10.929 15.292 12.927 1.00 94.94 128 TRP A CA 1
ATOM 995 C C . TRP A 1 128 ? -10.773 13.904 13.562 1.00 94.94 128 TRP A C 1
ATOM 997 O O . TRP A 1 128 ? -11.726 13.123 13.560 1.00 94.94 128 TRP A O 1
ATOM 1007 N N . GLU A 1 129 ? -9.610 13.610 14.142 1.00 95.06 129 GLU A N 1
ATOM 1008 C CA . GLU A 1 129 ? -9.283 12.352 14.804 1.00 95.06 129 GLU A CA 1
ATOM 1009 C C . GLU A 1 129 ? -10.186 12.074 16.014 1.00 95.06 129 GLU A C 1
ATOM 1011 O O . GLU A 1 129 ? -10.402 10.919 16.374 1.00 95.06 129 GLU A O 1
ATOM 1016 N N . GLN A 1 130 ? -10.805 13.110 16.594 1.00 94.69 130 GLN A N 1
ATOM 1017 C CA . GLN A 1 130 ? -11.783 12.984 17.683 1.00 94.69 130 GLN A CA 1
ATOM 1018 C C . GLN A 1 130 ? -13.095 12.322 17.232 1.00 94.69 130 GLN A C 1
ATOM 1020 O O . GLN A 1 130 ? -13.896 11.901 18.064 1.00 94.69 130 GLN A O 1
ATOM 1025 N N . LYS A 1 131 ? -13.331 12.215 15.916 1.00 95.12 131 LYS A N 1
ATOM 1026 C CA . LYS A 1 131 ? -14.477 11.495 15.336 1.00 95.12 131 LYS A CA 1
ATOM 1027 C C . LYS A 1 131 ? -14.261 9.976 15.289 1.00 95.12 131 LYS A C 1
ATOM 1029 O O . LYS A 1 131 ? -15.187 9.254 14.899 1.00 95.12 131 LYS A O 1
ATOM 1034 N N . LEU A 1 132 ? -13.058 9.507 15.621 1.00 96.44 132 LEU A N 1
ATOM 1035 C CA . LEU A 1 132 ? -12.652 8.103 15.626 1.00 96.44 132 LEU A CA 1
ATOM 1036 C C . LEU A 1 132 ? -12.642 7.535 17.048 1.00 96.44 132 LEU A C 1
ATOM 1038 O O . LEU A 1 132 ? -12.679 8.272 18.035 1.00 96.44 132 LEU A O 1
ATOM 1042 N N . ASP A 1 133 ? -12.560 6.212 17.161 1.00 96.44 133 ASP A N 1
ATOM 1043 C CA . ASP A 1 133 ? -12.318 5.569 18.450 1.00 96.44 133 ASP A CA 1
ATOM 1044 C C . ASP A 1 133 ? -10.941 6.002 19.000 1.00 96.44 133 ASP A C 1
ATOM 1046 O O . ASP A 1 133 ? -9.957 5.988 18.257 1.00 96.44 133 ASP A O 1
ATOM 1050 N N . PRO A 1 134 ? -10.807 6.358 20.293 1.00 94.56 134 PRO A N 1
ATOM 1051 C CA . PRO A 1 134 ? -9.529 6.786 20.861 1.00 94.56 134 PRO A CA 1
ATOM 1052 C C . PRO A 1 134 ? -8.389 5.773 20.704 1.00 94.56 134 PRO A C 1
ATOM 1054 O O . PRO A 1 134 ? -7.224 6.176 20.739 1.00 94.56 134 PRO A O 1
ATOM 1057 N N . SER A 1 135 ? -8.695 4.483 20.541 1.00 94.00 135 SER A N 1
ATOM 1058 C CA . SER A 1 135 ? -7.712 3.425 20.276 1.00 94.00 135 SER A CA 1
ATOM 1059 C C . SER A 1 135 ? -7.182 3.421 18.835 1.00 94.00 135 SER A C 1
ATOM 1061 O O . SER A 1 135 ? -6.120 2.852 18.571 1.00 94.00 135 SER A O 1
ATOM 1063 N N . ASN A 1 136 ? -7.863 4.096 17.906 1.00 94.81 136 ASN A N 1
ATOM 1064 C CA . ASN A 1 136 ? -7.462 4.233 16.511 1.00 94.81 136 ASN A CA 1
ATOM 1065 C C . ASN A 1 136 ? -6.338 5.272 16.372 1.00 94.81 136 ASN A C 1
ATOM 1067 O O . ASN A 1 136 ? -6.566 6.439 16.064 1.00 94.81 136 ASN A O 1
ATOM 1071 N N . LYS A 1 137 ? -5.102 4.853 16.664 1.00 94.44 137 LYS A N 1
ATOM 1072 C CA . LYS A 1 137 ? -3.917 5.729 16.621 1.00 94.44 137 LYS A CA 1
ATOM 1073 C C . LYS A 1 137 ? -3.126 5.644 15.323 1.00 94.44 137 LYS A C 1
ATOM 1075 O O . LYS A 1 137 ? -2.572 6.648 14.891 1.00 94.44 137 LYS A O 1
ATOM 1080 N N . LEU A 1 138 ? -3.059 4.458 14.711 1.00 95.50 138 LEU A N 1
ATOM 1081 C CA . LEU A 1 138 ? -2.217 4.248 13.533 1.00 95.50 138 LEU A CA 1
ATOM 1082 C C . LEU A 1 138 ? -2.734 5.033 12.329 1.00 95.50 138 LEU A C 1
ATOM 1084 O O . LEU A 1 138 ? -1.953 5.685 11.651 1.00 95.50 138 LEU A O 1
ATOM 1088 N N . TRP A 1 139 ? -4.036 4.974 12.053 1.00 96.88 139 TRP A N 1
ATOM 1089 C CA . TRP A 1 139 ? -4.557 5.555 10.823 1.00 96.88 139 TRP A CA 1
ATOM 1090 C C . TRP A 1 139 ? -4.525 7.082 10.787 1.00 96.88 139 TRP A C 1
ATOM 1092 O O . TRP A 1 139 ? -4.106 7.596 9.756 1.00 96.88 139 TRP A O 1
ATOM 1102 N N . PRO A 1 140 ? -4.848 7.820 11.869 1.00 96.69 140 PRO A N 1
ATOM 1103 C CA . PRO A 1 140 ? -4.606 9.262 11.911 1.00 96.69 140 PRO A CA 1
ATOM 1104 C C . PRO A 1 140 ? -3.153 9.628 11.625 1.00 96.69 140 PRO A C 1
ATOM 1106 O O . PRO A 1 140 ? -2.893 10.442 10.748 1.00 96.69 140 PRO A O 1
ATOM 1109 N N . PHE A 1 141 ? -2.208 8.931 12.263 1.00 96.38 141 PHE A N 1
ATOM 1110 C CA . PHE A 1 141 ? -0.784 9.123 11.995 1.00 96.38 141 PHE A CA 1
ATOM 1111 C C . PHE A 1 141 ? -0.425 8.863 10.522 1.00 96.38 141 PHE A C 1
ATOM 1113 O O . PHE A 1 141 ? 0.326 9.627 9.924 1.00 96.38 141 PHE A O 1
ATOM 1120 N N . MET A 1 142 ? -0.974 7.807 9.912 1.00 96.69 142 MET A N 1
ATOM 1121 C CA . MET A 1 142 ? -0.734 7.493 8.499 1.00 96.69 142 MET A CA 1
ATOM 1122 C C . MET A 1 142 ? -1.351 8.531 7.550 1.00 96.69 142 MET A C 1
ATOM 1124 O O . MET A 1 142 ? -0.763 8.807 6.504 1.00 96.69 142 MET A O 1
ATOM 1128 N N . VAL A 1 143 ? -2.509 9.110 7.896 1.00 96.88 143 VAL A N 1
ATOM 1129 C CA . VAL A 1 143 ? -3.122 10.224 7.150 1.00 96.88 143 VAL A CA 1
ATOM 1130 C C . VAL A 1 143 ? -2.239 11.467 7.232 1.00 96.88 143 VAL A C 1
ATOM 1132 O O . VAL A 1 143 ? -1.960 12.064 6.196 1.00 96.88 143 VAL A O 1
ATOM 1135 N N . ASP A 1 144 ? -1.754 11.824 8.422 1.00 95.25 144 ASP A N 1
ATOM 1136 C CA . ASP A 1 144 ? -0.864 12.977 8.607 1.00 95.25 144 ASP A CA 1
ATOM 1137 C C . ASP A 1 144 ? 0.442 12.801 7.824 1.00 95.25 144 ASP A C 1
ATOM 1139 O O . ASP A 1 144 ? 0.885 13.724 7.137 1.00 95.25 144 ASP A O 1
ATOM 1143 N N . LEU A 1 145 ? 1.024 11.595 7.864 1.00 94.00 145 LEU A N 1
ATOM 1144 C CA . LEU A 1 145 ? 2.215 11.251 7.089 1.00 94.00 145 LEU A CA 1
ATOM 1145 C C . LEU A 1 145 ? 1.958 11.389 5.582 1.00 94.00 145 LEU A C 1
ATOM 1147 O O . LEU A 1 145 ? 2.695 12.086 4.897 1.00 94.00 145 LEU A O 1
ATOM 1151 N N . PHE A 1 146 ? 0.865 10.806 5.079 1.00 94.88 146 PHE A N 1
ATOM 1152 C CA . PHE A 1 146 ? 0.451 10.938 3.679 1.00 94.88 146 PHE A CA 1
ATOM 1153 C C . PHE A 1 146 ? 0.265 12.404 3.252 1.00 94.88 146 PHE A C 1
ATOM 1155 O O . PHE A 1 146 ? 0.722 12.813 2.182 1.00 94.88 146 PHE A O 1
ATOM 1162 N N . LEU A 1 147 ? -0.393 13.215 4.082 1.00 94.56 147 LEU A N 1
ATOM 1163 C CA . LEU A 1 147 ? -0.592 14.631 3.796 1.00 94.56 147 LEU A CA 1
ATOM 1164 C C . LEU A 1 147 ? 0.736 15.399 3.773 1.00 94.56 147 LEU A C 1
ATOM 1166 O O . LEU A 1 147 ? 0.901 16.272 2.913 1.00 94.56 147 LEU A O 1
ATOM 1170 N N . GLY A 1 148 ? 1.667 15.055 4.666 1.00 91.88 148 GLY A N 1
ATOM 1171 C CA . GLY A 1 148 ? 3.016 15.617 4.730 1.00 91.88 148 GLY A CA 1
ATOM 1172 C C . GLY A 1 148 ? 3.899 15.250 3.535 1.00 91.88 148 GLY A C 1
ATOM 1173 O O . GLY A 1 148 ? 4.622 16.113 3.043 1.00 91.88 148 GLY A O 1
ATOM 1174 N N . ASP A 1 149 ? 3.789 14.019 3.030 1.00 87.81 149 ASP A N 1
ATOM 1175 C CA . ASP A 1 149 ? 4.589 13.517 1.902 1.00 87.81 149 ASP A CA 1
ATOM 1176 C C . ASP A 1 149 ? 4.223 14.187 0.565 1.00 87.81 149 ASP A C 1
ATOM 1178 O O . ASP A 1 149 ? 5.041 14.257 -0.351 1.00 87.81 149 ASP A O 1
ATOM 1182 N N . GLY A 1 150 ? 3.007 14.729 0.448 1.00 88.38 150 GLY A N 1
ATOM 1183 C CA . GLY A 1 150 ? 2.575 15.459 -0.749 1.00 88.38 150 GLY A CA 1
ATOM 1184 C C . GLY A 1 150 ? 2.015 14.581 -1.871 1.00 88.38 150 GLY A C 1
ATOM 1185 O O . GLY A 1 150 ? 1.638 15.118 -2.912 1.00 88.38 150 GLY A O 1
ATOM 1186 N N . ASP A 1 151 ? 1.908 13.268 -1.656 1.00 91.25 151 ASP A N 1
ATOM 1187 C CA . ASP A 1 151 ? 1.322 12.325 -2.614 1.00 91.25 151 ASP A CA 1
ATOM 1188 C C . ASP A 1 151 ? -0.121 12.707 -2.990 1.00 91.25 151 ASP A C 1
ATOM 1190 O O . ASP A 1 151 ? -0.876 13.251 -2.177 1.00 91.25 151 ASP A O 1
ATOM 1194 N N . ALA A 1 152 ? -0.527 12.376 -4.220 1.00 94.94 152 ALA A N 1
ATOM 1195 C CA . ALA A 1 152 ? -1.885 12.615 -4.711 1.00 94.94 152 ALA A CA 1
ATOM 1196 C C . ALA A 1 152 ? -2.917 11.643 -4.113 1.00 94.94 152 ALA A C 1
ATOM 1198 O O . ALA A 1 152 ? -4.063 12.027 -3.876 1.00 94.94 152 ALA A O 1
ATOM 1199 N N . ASP A 1 153 ? -2.517 10.398 -3.861 1.00 96.94 153 ASP A N 1
ATOM 1200 C CA . ASP A 1 153 ? -3.346 9.359 -3.261 1.00 96.94 153 ASP A CA 1
ATOM 1201 C C . ASP A 1 153 ? -2.495 8.287 -2.557 1.00 96.94 153 ASP A C 1
ATOM 1203 O O . ASP A 1 153 ? -1.268 8.252 -2.675 1.00 96.94 153 ASP A O 1
ATOM 1207 N N . THR A 1 154 ? -3.148 7.439 -1.763 1.00 96.31 154 THR A N 1
ATOM 1208 C CA . THR A 1 154 ? -2.539 6.254 -1.150 1.00 96.31 154 THR A CA 1
ATOM 1209 C C . THR A 1 154 ? -3.594 5.192 -0.849 1.00 96.31 154 THR A C 1
ATOM 1211 O O . THR A 1 154 ? -4.789 5.483 -0.757 1.00 96.31 154 THR A O 1
ATOM 1214 N N . VAL A 1 155 ? -3.153 3.946 -0.673 1.00 97.88 155 VAL A N 1
ATOM 1215 C CA . VAL A 1 155 ? -4.012 2.824 -0.290 1.00 97.88 155 VAL A CA 1
ATOM 1216 C C . VAL A 1 155 ? -3.609 2.326 1.089 1.00 97.88 155 VAL A C 1
ATOM 1218 O O . VAL A 1 155 ? -2.493 1.844 1.284 1.00 97.88 155 VAL A O 1
ATOM 1221 N N . PHE A 1 156 ? -4.535 2.388 2.044 1.00 98.06 156 PHE A N 1
ATOM 1222 C CA . PHE A 1 156 ? -4.349 1.784 3.359 1.00 98.06 156 PHE A CA 1
ATOM 1223 C C . PHE A 1 156 ? -4.971 0.396 3.408 1.00 98.06 156 PHE A C 1
ATOM 1225 O O . PHE A 1 156 ? -6.110 0.191 2.993 1.00 98.06 156 PHE A O 1
ATOM 1232 N N . VAL A 1 157 ? -4.214 -0.558 3.949 1.00 98.31 157 VAL A N 1
ATOM 1233 C CA . VAL A 1 157 ? -4.562 -1.980 3.939 1.00 98.31 157 VAL A CA 1
ATOM 1234 C C . VAL A 1 157 ? -4.557 -2.531 5.358 1.00 98.31 157 VAL A C 1
ATOM 1236 O O . VAL A 1 157 ? -3.540 -2.493 6.057 1.00 98.31 157 VAL A O 1
ATOM 1239 N N . ALA A 1 158 ? -5.687 -3.088 5.790 1.00 97.94 158 ALA A N 1
ATOM 1240 C CA . ALA A 1 158 ? -5.745 -3.823 7.042 1.00 97.94 158 ALA A CA 1
ATOM 1241 C C . ALA A 1 158 ? -4.919 -5.117 6.915 1.00 97.94 158 ALA A C 1
ATOM 1243 O O . ALA A 1 158 ? -5.049 -5.850 5.931 1.00 97.94 158 ALA A O 1
ATOM 1244 N N . PRO A 1 159 ? -4.085 -5.461 7.911 1.00 97.81 159 PRO A N 1
ATOM 1245 C CA . PRO A 1 159 ? -3.201 -6.614 7.813 1.00 97.81 159 PRO A CA 1
ATOM 1246 C C . PRO A 1 159 ? -3.963 -7.915 8.108 1.00 97.81 159 PRO A C 1
ATOM 1248 O O . PRO A 1 159 ? -3.846 -8.484 9.195 1.00 97.81 159 PRO A O 1
ATOM 1251 N N . LEU A 1 160 ? -4.766 -8.395 7.154 1.00 98.38 160 LEU A N 1
ATOM 1252 C CA . LEU A 1 160 ? -5.619 -9.581 7.320 1.00 98.38 160 LEU A CA 1
ATOM 1253 C C . LEU A 1 160 ? -4.849 -10.880 7.598 1.00 98.38 160 LEU A C 1
ATOM 1255 O O . LEU A 1 160 ? -5.422 -11.817 8.163 1.00 98.38 160 LEU A O 1
ATOM 1259 N N . GLY A 1 161 ? -3.564 -10.931 7.240 1.00 97.19 161 GLY A N 1
ATOM 1260 C CA . GLY A 1 161 ? -2.675 -12.033 7.590 1.00 97.19 161 GLY A CA 1
ATOM 1261 C C . GLY A 1 161 ? -2.153 -11.946 9.030 1.00 97.19 161 GLY A C 1
ATOM 1262 O O . GLY A 1 161 ? -1.662 -12.936 9.567 1.00 97.19 161 GLY A O 1
ATOM 1263 N N . ALA A 1 162 ? -2.195 -10.790 9.693 1.00 97.56 162 ALA A N 1
ATOM 1264 C CA . ALA A 1 162 ? -1.680 -10.663 11.056 1.00 97.56 162 ALA A CA 1
ATOM 1265 C C . ALA A 1 162 ? -2.576 -11.359 12.099 1.00 97.56 162 ALA A C 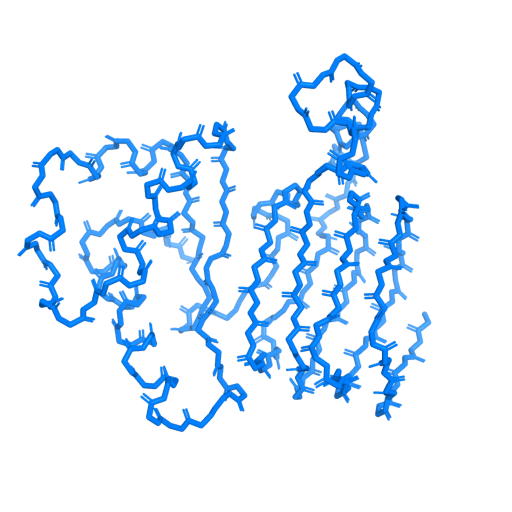1
ATOM 1267 O O . ALA A 1 162 ? -3.735 -11.696 11.852 1.00 97.56 162 ALA A O 1
ATOM 1268 N N . ALA A 1 163 ? -2.035 -11.547 13.307 1.00 97.50 163 ALA A N 1
ATOM 1269 C CA . ALA A 1 163 ? -2.803 -12.054 14.442 1.00 97.50 163 ALA A CA 1
ATOM 1270 C C . ALA A 1 163 ? -4.019 -11.157 14.741 1.00 97.50 163 ALA A C 1
ATOM 1272 O O . ALA A 1 163 ? -3.935 -9.932 14.622 1.00 97.50 163 ALA A O 1
ATOM 1273 N N . LYS A 1 164 ? -5.128 -11.760 15.198 1.00 97.50 164 LYS A N 1
ATOM 1274 C CA . LYS A 1 164 ? -6.410 -11.069 15.450 1.00 97.50 164 LYS A CA 1
ATOM 1275 C C . LYS A 1 164 ? -6.264 -9.803 16.298 1.00 97.50 164 LYS A C 1
ATOM 1277 O O . LYS A 1 164 ? -6.801 -8.766 15.933 1.00 97.50 164 LYS A O 1
ATOM 1282 N N . ALA A 1 165 ? -5.457 -9.872 17.359 1.00 96.81 165 ALA A N 1
ATOM 1283 C CA . ALA A 1 165 ? -5.203 -8.747 18.261 1.00 96.81 165 ALA A CA 1
ATOM 1284 C C . ALA A 1 165 ? -4.633 -7.501 17.556 1.00 96.81 165 ALA A C 1
ATOM 1286 O O . ALA A 1 165 ? -4.893 -6.385 17.990 1.00 96.81 165 ALA A O 1
ATOM 1287 N N . LYS A 1 166 ? -3.882 -7.680 16.460 1.00 96.06 166 LYS A N 1
ATOM 1288 C CA . LYS A 1 166 ? -3.395 -6.583 15.610 1.00 96.06 166 LYS A CA 1
ATOM 1289 C C . LYS A 1 166 ? -4.380 -6.257 14.486 1.00 96.06 166 LYS A C 1
ATOM 1291 O O . LYS A 1 166 ? -4.607 -5.092 14.186 1.00 96.06 166 LYS A O 1
ATOM 1296 N N . ARG A 1 167 ? -4.930 -7.286 13.840 1.00 97.31 167 ARG A N 1
ATOM 1297 C CA . ARG A 1 167 ? -5.787 -7.162 12.656 1.00 97.31 167 ARG A CA 1
ATOM 1298 C C . ARG A 1 167 ? -7.103 -6.446 12.954 1.00 97.31 167 ARG A C 1
ATOM 1300 O O . ARG A 1 167 ? -7.445 -5.513 12.237 1.00 97.31 167 ARG A O 1
ATOM 1307 N N . ASP A 1 168 ? -7.835 -6.888 13.973 1.00 97.81 168 ASP A N 1
ATOM 1308 C CA . ASP A 1 168 ? -9.224 -6.468 14.188 1.00 97.81 168 ASP A CA 1
ATOM 1309 C C . ASP A 1 168 ? -9.338 -4.968 14.533 1.00 97.81 168 ASP A C 1
ATOM 1311 O O . ASP A 1 168 ? -10.164 -4.293 13.914 1.00 97.81 168 ASP A O 1
ATOM 1315 N N . PRO A 1 169 ? -8.484 -4.389 15.409 1.00 97.50 169 PRO A N 1
ATOM 1316 C CA . PRO A 1 169 ? -8.506 -2.946 15.662 1.00 97.50 169 PRO A CA 1
ATOM 1317 C C . PRO A 1 169 ? -8.174 -2.113 14.420 1.00 97.50 169 PRO A C 1
ATOM 1319 O O . PRO A 1 169 ? -8.783 -1.072 14.191 1.00 97.50 169 PRO A O 1
ATOM 1322 N N . LEU A 1 170 ? -7.230 -2.574 13.593 1.00 97.81 170 LEU A N 1
ATOM 1323 C CA . LEU A 1 170 ? -6.828 -1.863 12.379 1.00 97.81 170 LEU A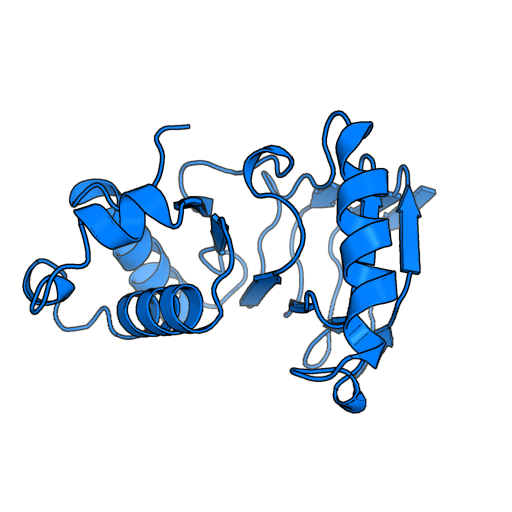 CA 1
ATOM 1324 C C . LEU A 1 170 ? -7.901 -1.937 11.292 1.00 97.81 170 LEU A C 1
ATOM 1326 O O . LEU A 1 170 ? -8.174 -0.928 10.648 1.00 97.81 170 LEU A O 1
ATOM 1330 N N . LEU A 1 171 ? -8.555 -3.086 11.124 1.00 97.94 171 LEU A N 1
ATOM 1331 C CA . LEU A 1 171 ? -9.688 -3.214 10.210 1.00 97.94 171 LEU A CA 1
ATOM 1332 C C . LEU A 1 171 ? -10.850 -2.306 10.637 1.00 97.94 171 LEU A C 1
ATOM 1334 O O . LEU A 1 171 ? -11.348 -1.534 9.818 1.00 97.94 171 LEU A O 1
ATOM 1338 N N . LYS A 1 172 ? -11.219 -2.325 11.927 1.00 97.62 172 LYS A N 1
ATOM 1339 C CA . LYS A 1 172 ? -12.221 -1.404 12.489 1.00 97.62 172 LYS A CA 1
ATOM 1340 C C . LYS A 1 172 ? -11.831 0.052 12.223 1.00 97.62 172 LYS A C 1
ATOM 1342 O O . LYS A 1 172 ? -12.655 0.842 11.774 1.00 97.62 172 LYS A O 1
ATOM 1347 N N . GLY A 1 173 ? -10.566 0.400 12.441 1.00 97.19 173 GLY A N 1
ATOM 1348 C CA . GLY A 1 173 ? -10.082 1.756 12.228 1.00 97.19 173 GLY A CA 1
ATOM 1349 C C . GLY A 1 173 ? -10.183 2.234 10.772 1.00 97.19 173 GLY A C 1
ATOM 1350 O O . GLY A 1 173 ? -10.512 3.398 10.553 1.00 97.19 173 GLY A O 1
ATOM 1351 N N . LEU A 1 174 ? -9.980 1.359 9.778 1.00 96.38 174 LEU A N 1
ATOM 1352 C CA . LEU A 1 174 ? -10.209 1.706 8.365 1.00 96.38 174 LEU A CA 1
ATOM 1353 C C . LEU A 1 174 ? -11.691 1.929 8.060 1.00 96.38 174 LEU A C 1
ATOM 1355 O O . LEU A 1 174 ? -12.046 2.862 7.340 1.00 96.38 174 LEU A O 1
ATOM 1359 N N . GLN A 1 175 ? -12.566 1.108 8.642 1.00 95.88 175 GLN A N 1
ATOM 1360 C CA . GLN A 1 175 ? -14.013 1.284 8.511 1.00 95.88 175 GLN A CA 1
ATOM 1361 C C . GLN A 1 175 ? -14.470 2.621 9.112 1.00 95.88 175 GLN A C 1
ATOM 1363 O O . GLN A 1 175 ? -15.354 3.276 8.560 1.00 95.88 175 GLN A O 1
ATOM 1368 N N . GLU A 1 176 ? -13.844 3.074 10.202 1.00 96.50 176 GLU A N 1
ATOM 1369 C CA . GLU A 1 176 ? -14.098 4.402 10.765 1.00 96.50 176 GLU A CA 1
ATOM 1370 C C . GLU A 1 176 ? -13.666 5.528 9.823 1.00 96.50 176 GLU A C 1
ATOM 1372 O O . GLU A 1 176 ? -14.440 6.470 9.648 1.00 96.50 176 GLU A O 1
ATOM 1377 N N . LEU A 1 177 ? -12.497 5.418 9.172 1.00 96.25 177 LEU A N 1
ATOM 1378 C CA . LEU A 1 177 ? -12.071 6.390 8.157 1.00 96.25 177 LEU A CA 1
ATOM 1379 C C . LEU A 1 177 ? -13.096 6.492 7.021 1.00 96.25 177 LEU A C 1
ATOM 1381 O O . LEU A 1 177 ? -13.486 7.593 6.628 1.00 96.25 177 LEU A O 1
ATOM 1385 N N . ARG A 1 178 ? -13.589 5.348 6.531 1.00 95.06 178 ARG A N 1
ATOM 1386 C CA . ARG A 1 178 ? -14.655 5.315 5.523 1.00 95.06 178 ARG A CA 1
ATOM 1387 C C . ARG A 1 178 ? -15.927 5.989 6.029 1.00 95.06 178 ARG A C 1
ATOM 1389 O O . ARG A 1 178 ? -16.491 6.822 5.328 1.00 95.06 178 ARG A O 1
ATOM 1396 N N . ARG A 1 179 ? -16.363 5.676 7.253 1.00 95.25 179 ARG A N 1
ATOM 1397 C CA . ARG A 1 179 ? -17.580 6.244 7.856 1.00 95.25 179 ARG A CA 1
ATOM 1398 C C . ARG A 1 179 ? -17.536 7.769 7.936 1.00 95.25 179 ARG A C 1
ATOM 1400 O O . ARG A 1 179 ? -18.569 8.405 7.754 1.00 95.25 179 ARG A O 1
ATOM 1407 N N . ILE A 1 180 ? -16.374 8.355 8.225 1.00 95.44 180 ILE A N 1
ATOM 1408 C CA . ILE A 1 180 ? -16.229 9.817 8.289 1.00 95.44 180 ILE A CA 1
ATOM 1409 C C . ILE A 1 180 ? -15.982 10.465 6.919 1.00 95.44 180 ILE A C 1
ATOM 1411 O O . ILE A 1 180 ? -15.884 11.687 6.845 1.00 95.44 180 ILE A O 1
ATOM 1415 N N . GLY A 1 181 ? -15.916 9.667 5.849 1.00 95.31 181 GLY A N 1
ATOM 1416 C CA . GLY A 1 181 ? -15.792 10.135 4.472 1.00 95.31 181 GLY A CA 1
ATOM 1417 C C . GLY A 1 181 ? -14.360 10.369 3.994 1.00 95.31 181 GLY A C 1
ATOM 1418 O O . GLY A 1 181 ? -14.190 11.048 2.990 1.00 95.31 181 GLY A O 1
ATOM 1419 N N . LEU A 1 182 ? -13.338 9.843 4.684 1.00 95.31 182 LEU A N 1
ATOM 1420 C CA . LEU A 1 182 ? -11.941 9.964 4.236 1.00 95.31 182 LEU A CA 1
ATOM 1421 C C . LEU A 1 182 ? -11.594 9.034 3.075 1.00 95.31 182 LEU A C 1
ATOM 1423 O O . LEU A 1 182 ? -10.762 9.385 2.246 1.00 95.31 182 LEU A O 1
ATOM 1427 N N . ALA A 1 183 ? -12.192 7.845 3.049 1.00 93.56 183 ALA A N 1
ATOM 1428 C CA . ALA A 1 183 ? -11.972 6.887 1.977 1.00 93.56 183 ALA A CA 1
ATOM 1429 C C . ALA A 1 183 ? -12.861 7.203 0.767 1.00 93.56 183 ALA A C 1
ATOM 1431 O O . ALA A 1 183 ? -14.015 7.617 0.928 1.00 93.56 183 ALA A O 1
ATOM 1432 N N . GLU A 1 184 ? -12.339 6.957 -0.431 1.00 89.44 184 GLU A N 1
ATOM 1433 C CA . GLU A 1 184 ? -13.134 6.959 -1.657 1.00 89.44 184 GLU A CA 1
ATOM 1434 C C . GLU A 1 184 ? -14.183 5.831 -1.632 1.00 89.44 184 GLU A C 1
ATOM 1436 O O . GLU A 1 184 ? -13.941 4.771 -1.038 1.00 89.44 184 GLU A O 1
ATOM 1441 N N . PRO A 1 185 ? -15.359 6.041 -2.248 1.00 76.69 185 PRO A N 1
ATOM 1442 C CA . PRO A 1 185 ? -16.258 4.944 -2.575 1.00 76.69 185 PRO A CA 1
ATOM 1443 C C . PRO A 1 185 ? -15.613 4.056 -3.652 1.00 76.69 185 PRO A C 1
ATOM 1445 O O . PRO A 1 185 ? -14.942 4.561 -4.552 1.00 76.69 185 PRO A O 1
ATOM 1448 N N . ASP A 1 186 ? -15.804 2.743 -3.532 1.00 66.44 186 ASP A N 1
ATOM 1449 C CA . ASP A 1 186 ? -15.327 1.748 -4.502 1.00 66.44 186 ASP A CA 1
ATOM 1450 C C . ASP A 1 186 ? -16.347 1.503 -5.624 1.00 66.44 186 ASP A C 1
ATOM 1452 O O . ASP A 1 186 ? -17.568 1.566 -5.337 1.00 66.44 186 ASP A O 1
#

Secondary structure (DSSP, 8-state):
-EEES-EESS-EE-SEEEES-EEES-EESS-EEEESEEEESEEEEEEEEEEEEESSSSGGGTTSGGGHHHHHHHHHHHTT-S--EEEEEEEEEEEEE-SS-GGGEE--TTTEEEEEHHHHHHH--TTGGGGS-TT--HHHHHHHHHHHHT-SEEEEE--TTS-HHHHHHHHHHHHHHHHTT-SPP-

Sequence (186 aa):
MELVDCAINGCNAGPLIASEVKISNLKTDDLLILWSPYLDRVVLSGEIGKMKVNATADPSTHGNPKQKPFDDYREQFYSSVEWALDISTARFKAFDIRGVPGRLIRRDPESQVLITRERALQVATPGWEQKLDPSNKLWPFMVDLFLGDGDADTVFVAPLGAAKAKRDPLLKGLQELRRIGLAEPD

Radius of gyration: 16.19 Å; chains: 1; bounding box: 37×40×41 Å

Foldseek 3Di:
DEAECEEDEPDEDDPEEDACYEYENYHYPAEYEYACYFFANYEYAYEHEHYEYHNHGDPVPPPHPVRVVSLVVLCVSVVPGPAGYECQHYQYQHYWHDSHPPVRYHHNVQFKFKFFLVLLVVQVDPPSCVLFDPVLDVVNVVSVVCNVSVGGMTMDGQNRNHDCVRRVSNSSSVVSCVVSRRTDDD